Protein AF-A0AAD4N9J3-F1 (afdb_monomer_lite)

pLDDT: mean 75.1, std 18.08, range [31.67, 94.5]

Organism: NCBI:txid166010

InterPro domains:
  IPR011989 Armadillo-like helical [G3DSA:1.25.10.10] (67-301)
  IPR016024 Armadillo-type fold [SSF48371] (70-277)
  IPR050693 SIL1/FES1/HPBP1 [PTHR19316] (23-266)

Structure (mmCIF, N/CA/C/O backbone):
data_AF-A0AAD4N9J3-F1
#
_entry.id   AF-A0AAD4N9J3-F1
#
loop_
_atom_site.group_PDB
_atom_site.id
_atom_site.type_symbol
_atom_site.label_atom_id
_atom_site.label_alt_id
_atom_site.label_comp_id
_atom_site.label_asym_id
_atom_site.label_entity_id
_atom_site.label_seq_id
_atom_site.pdbx_PDB_ins_code
_atom_site.Cartn_x
_atom_site.Cartn_y
_atom_site.Cartn_z
_atom_site.occupancy
_atom_site.B_iso_or_equiv
_atom_site.auth_seq_id
_atom_site.auth_comp_id
_atom_site.auth_asym_id
_atom_site.auth_atom_id
_atom_site.pdbx_PDB_model_num
ATOM 1 N N . MET A 1 1 ? 11.651 -9.235 -62.678 1.00 35.50 1 MET A N 1
ATOM 2 C CA . MET A 1 1 ? 11.050 -8.029 -63.277 1.00 35.50 1 MET A CA 1
ATOM 3 C C . MET A 1 1 ? 9.768 -7.809 -62.500 1.00 35.50 1 MET A C 1
ATOM 5 O O . MET A 1 1 ? 8.854 -8.599 -62.670 1.00 35.50 1 MET A O 1
ATOM 9 N N . SER A 1 2 ? 9.891 -7.131 -61.360 1.00 31.67 2 SER A N 1
ATOM 10 C CA . SER A 1 2 ? 9.680 -5.673 -61.222 1.00 31.67 2 SER A CA 1
ATOM 11 C C . SER A 1 2 ? 8.195 -5.434 -60.955 1.00 31.67 2 SER A C 1
ATOM 13 O O . SER A 1 2 ? 7.386 -5.803 -61.796 1.00 31.67 2 SER A O 1
ATOM 15 N N . ASP A 1 3 ? 7.843 -5.160 -59.695 1.00 31.98 3 ASP A N 1
ATOM 16 C CA . ASP A 1 3 ? 7.483 -3.811 -59.193 1.00 31.98 3 ASP A CA 1
ATOM 17 C C . ASP A 1 3 ? 5.980 -3.569 -59.488 1.00 31.98 3 ASP A C 1
ATOM 19 O O . ASP A 1 3 ? 5.494 -3.940 -60.544 1.00 31.98 3 ASP A O 1
ATOM 23 N N . GLU A 1 4 ? 5.108 -3.063 -58.621 1.00 34.25 4 GLU A N 1
ATOM 24 C CA . GLU A 1 4 ? 5.284 -2.070 -57.574 1.00 34.25 4 GLU A CA 1
ATOM 25 C C . GLU A 1 4 ? 4.015 -2.046 -56.694 1.00 34.25 4 GLU A C 1
ATOM 27 O O . GLU A 1 4 ? 2.895 -2.276 -57.158 1.00 34.25 4 GLU A O 1
ATOM 32 N N . ASN A 1 5 ? 4.210 -1.764 -55.408 1.00 35.88 5 ASN A N 1
ATOM 33 C CA . ASN A 1 5 ? 3.171 -1.509 -54.417 1.00 35.88 5 ASN A CA 1
ATOM 34 C C . ASN A 1 5 ? 2.364 -0.248 -54.766 1.00 35.88 5 ASN A C 1
ATOM 36 O O . ASN A 1 5 ? 2.922 0.845 -54.818 1.00 35.88 5 ASN A O 1
ATOM 40 N N . HIS A 1 6 ? 1.038 -0.357 -54.854 1.00 34.50 6 HIS A N 1
ATOM 41 C CA . HIS A 1 6 ? 0.159 0.804 -54.715 1.00 34.50 6 HIS A CA 1
ATOM 42 C C . HIS A 1 6 ? -0.042 1.126 -53.224 1.00 34.50 6 HIS A C 1
ATOM 44 O O . HIS A 1 6 ? -0.964 0.620 -52.585 1.00 34.50 6 HIS A O 1
ATOM 50 N N . LEU A 1 7 ? 0.836 1.971 -52.670 1.00 35.88 7 LEU A N 1
ATOM 51 C CA . LEU A 1 7 ? 0.567 2.709 -51.433 1.00 35.88 7 LEU A CA 1
ATOM 52 C C . LEU A 1 7 ? -0.330 3.916 -51.750 1.00 35.88 7 LEU A C 1
ATOM 54 O O . LEU A 1 7 ? -0.048 4.713 -52.641 1.00 35.88 7 LEU A O 1
ATOM 58 N N . ASN A 1 8 ? -1.421 4.021 -51.000 1.00 36.84 8 ASN A N 1
ATOM 59 C CA . ASN A 1 8 ? -2.438 5.062 -51.079 1.00 36.84 8 ASN A CA 1
ATOM 60 C C . ASN A 1 8 ? -1.920 6.351 -50.385 1.00 36.84 8 ASN A C 1
ATOM 62 O O . ASN A 1 8 ? -1.634 6.283 -49.190 1.00 36.84 8 ASN A O 1
ATOM 66 N N . PRO A 1 9 ? -1.782 7.514 -51.059 1.00 38.19 9 PRO A N 1
ATOM 67 C CA . PRO A 1 9 ? -1.128 8.705 -50.495 1.00 38.19 9 PRO A CA 1
ATOM 68 C C . PRO A 1 9 ? -2.093 9.684 -49.793 1.00 38.19 9 PRO A C 1
ATOM 70 O O . PRO A 1 9 ? -1.776 10.857 -49.618 1.00 38.19 9 PRO A O 1
ATOM 73 N N . SER A 1 10 ? -3.294 9.247 -49.410 1.00 44.34 10 SER A N 1
ATOM 74 C CA . SER A 1 10 ? -4.385 10.146 -49.006 1.00 44.34 10 SER A CA 1
ATOM 75 C C . SER A 1 10 ? -4.449 10.498 -47.509 1.00 44.34 10 SER A C 1
ATOM 77 O O . SER A 1 10 ? -5.238 11.360 -47.143 1.00 44.34 10 SER A O 1
ATOM 79 N N . GLY A 1 11 ? -3.645 9.874 -46.637 1.00 37.88 11 GLY A N 1
ATOM 80 C CA . GLY A 1 11 ? -3.701 10.104 -45.179 1.00 37.88 11 GLY A CA 1
ATOM 81 C C . GLY A 1 11 ? -2.858 11.282 -44.669 1.00 37.88 11 GLY A C 1
ATOM 82 O O . GLY A 1 11 ? -3.270 11.992 -43.754 1.00 37.88 11 GLY A O 1
ATOM 83 N N . ASP A 1 12 ? -1.705 11.540 -45.290 1.00 39.88 12 ASP A N 1
ATOM 84 C CA . ASP A 1 12 ? -0.756 12.552 -44.799 1.00 39.88 12 ASP A CA 1
ATOM 85 C C . ASP A 1 12 ? -1.127 13.981 -45.230 1.00 39.88 12 ASP A C 1
ATOM 87 O O . ASP A 1 12 ? -0.791 14.953 -44.549 1.00 39.88 12 ASP A O 1
ATOM 91 N N . GLN A 1 13 ? -1.879 14.136 -46.325 1.00 39.25 13 GLN A N 1
ATOM 92 C CA . GLN A 1 13 ? -2.318 15.451 -46.803 1.00 39.25 13 GLN A CA 1
ATOM 93 C C . GLN A 1 13 ? -3.392 16.083 -45.904 1.00 39.25 13 GLN A C 1
ATOM 95 O O . GLN A 1 13 ? -3.320 17.284 -45.641 1.00 39.25 13 GLN A O 1
ATOM 100 N N . GLU A 1 14 ? -4.343 15.321 -45.355 1.00 42.84 14 GLU A N 1
ATOM 101 C CA . GL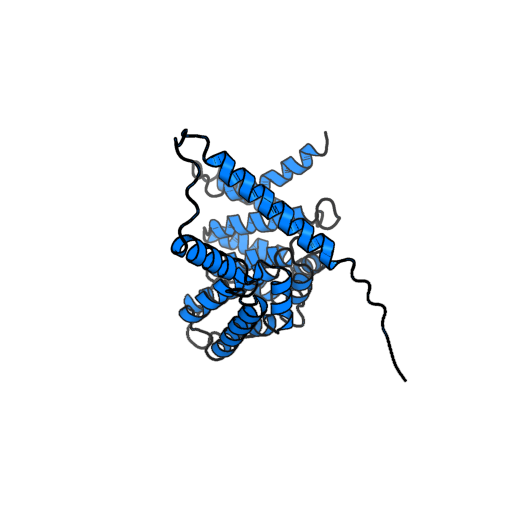U A 1 14 ? -5.375 15.878 -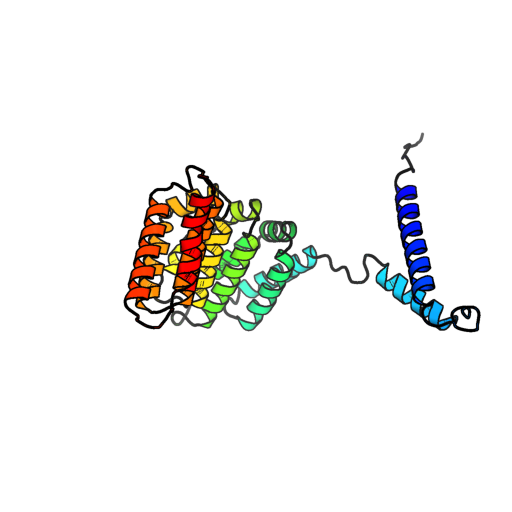44.460 1.00 42.84 14 GLU A CA 1
ATOM 102 C C . GLU A 1 14 ? -4.796 16.363 -43.121 1.00 42.84 14 GLU A C 1
ATOM 104 O O . GLU A 1 14 ? -5.212 17.402 -42.600 1.00 42.84 14 GLU A O 1
ATOM 109 N N . PHE A 1 15 ? -3.774 15.682 -42.594 1.00 42.41 15 PHE A N 1
ATOM 110 C CA . PHE A 1 15 ? -3.143 16.046 -41.322 1.00 42.41 15 PHE A CA 1
ATOM 111 C C . PHE A 1 15 ? -2.305 17.334 -41.425 1.00 42.41 15 PHE A C 1
ATOM 113 O O . PHE A 1 15 ? -2.329 18.177 -40.523 1.00 42.41 15 PHE A O 1
ATOM 120 N N . VAL A 1 16 ? -1.613 17.530 -42.555 1.00 47.09 16 VAL A N 1
ATOM 121 C CA . VAL A 1 16 ? -0.868 18.766 -42.855 1.00 47.09 16 VAL A CA 1
ATOM 122 C C . VAL A 1 16 ? -1.825 19.943 -43.069 1.00 47.09 16 VAL A C 1
ATOM 124 O O . VAL A 1 16 ? -1.578 21.034 -42.555 1.00 47.09 16 VAL A O 1
ATOM 127 N N . THR A 1 17 ? -2.958 19.716 -43.741 1.00 47.66 17 THR A N 1
ATOM 128 C CA . THR A 1 17 ? -3.976 20.754 -44.000 1.00 47.66 17 THR A CA 1
ATOM 129 C C . THR A 1 17 ? -4.692 21.188 -42.711 1.00 47.66 17 THR A C 1
ATOM 131 O O . THR A 1 17 ? -4.983 22.369 -42.518 1.00 47.66 17 THR A O 1
ATOM 134 N N . SER A 1 18 ? -4.915 20.249 -41.784 1.00 54.62 18 SER A N 1
ATOM 135 C CA . SER A 1 18 ? -5.474 20.507 -40.449 1.00 54.62 18 SER A CA 1
ATOM 136 C C . SER A 1 18 ? -4.557 21.385 -39.588 1.00 54.62 18 SER A C 1
ATOM 138 O O . SER A 1 18 ? -5.000 22.406 -39.058 1.00 54.62 18 SER A O 1
ATOM 140 N N . LYS A 1 19 ? -3.257 21.058 -39.514 1.00 52.91 19 LYS A N 1
ATOM 141 C CA . LYS A 1 19 ? -2.278 21.873 -38.776 1.00 52.91 19 LYS A CA 1
ATOM 142 C C . LYS A 1 19 ? -2.142 23.277 -39.367 1.00 52.91 19 LYS A C 1
ATOM 144 O O . LYS A 1 19 ? -2.147 24.245 -38.610 1.00 52.91 19 LYS A O 1
ATOM 149 N N . LEU A 1 20 ? -2.098 23.400 -40.698 1.00 53.97 20 LEU A N 1
ATOM 150 C CA . LEU A 1 20 ? -2.028 24.696 -41.383 1.00 53.97 20 LEU A CA 1
ATOM 151 C C . LEU A 1 20 ? -3.214 25.602 -40.999 1.00 53.97 20 LEU A C 1
ATOM 153 O O . LEU A 1 20 ? -3.003 26.762 -40.661 1.00 53.97 20 LEU A O 1
ATOM 157 N N . ASN A 1 21 ? -4.432 25.050 -40.936 1.00 60.84 21 ASN A N 1
ATOM 158 C CA . ASN A 1 21 ? -5.643 25.778 -40.536 1.00 60.84 21 ASN A CA 1
ATOM 159 C C . ASN A 1 21 ? -5.631 26.243 -39.069 1.00 60.84 21 ASN A C 1
ATOM 161 O O . ASN A 1 21 ? -6.175 27.305 -38.754 1.00 60.84 21 ASN A O 1
ATOM 165 N N . VAL A 1 22 ? -5.017 25.474 -38.164 1.00 62.03 22 VAL A N 1
ATOM 166 C CA . VAL A 1 22 ? -4.861 25.869 -36.753 1.00 62.03 22 VAL A CA 1
ATOM 167 C C . VAL A 1 22 ? -3.864 27.020 -36.625 1.00 62.03 22 VAL A C 1
ATOM 169 O O . VAL A 1 22 ? -4.144 27.986 -35.916 1.00 62.03 22 VAL A O 1
ATOM 172 N N . TYR A 1 23 ? -2.748 26.973 -37.360 1.00 55.66 23 TYR A N 1
ATOM 173 C CA . TYR A 1 23 ? -1.773 28.065 -37.377 1.00 55.66 23 TYR A CA 1
ATOM 174 C C . TYR A 1 23 ? -2.350 29.348 -37.981 1.00 55.66 23 TYR A C 1
ATOM 176 O O . TYR A 1 23 ? -2.125 30.421 -37.428 1.00 55.66 23 TYR A O 1
ATOM 184 N N . THR A 1 24 ? -3.151 29.259 -39.049 1.00 66.19 24 THR A N 1
ATOM 185 C CA . THR A 1 24 ? -3.830 30.433 -39.625 1.00 66.19 24 THR A CA 1
ATOM 186 C C . THR A 1 24 ? -4.827 31.051 -38.644 1.00 66.19 24 THR A C 1
ATOM 188 O O . THR A 1 24 ? -4.861 32.268 -38.504 1.00 66.19 24 THR A O 1
ATOM 191 N N . ARG A 1 25 ? -5.584 30.233 -37.896 1.00 61.91 25 ARG A N 1
ATOM 192 C CA . ARG A 1 25 ? -6.496 30.727 -36.848 1.00 61.91 25 ARG A CA 1
ATOM 193 C C . ARG A 1 25 ? -5.773 31.361 -35.663 1.00 61.91 25 ARG A C 1
ATOM 195 O O . ARG A 1 25 ? -6.239 32.372 -35.152 1.00 61.91 25 ARG A O 1
ATOM 202 N N . LEU A 1 26 ? -4.657 30.782 -35.221 1.00 61.00 26 LEU A N 1
ATOM 203 C CA . LEU A 1 26 ? -3.835 31.359 -34.153 1.00 61.00 26 LEU A CA 1
ATOM 204 C C . LEU A 1 26 ? -3.224 32.697 -34.579 1.00 61.00 26 LEU A C 1
ATOM 206 O O . LEU A 1 26 ? -3.195 33.629 -33.780 1.00 61.00 26 LEU A O 1
ATOM 210 N N . LEU A 1 27 ? -2.799 32.807 -35.841 1.00 62.78 27 LEU A N 1
ATOM 211 C CA . LEU A 1 27 ? -2.305 34.057 -36.410 1.00 62.78 27 LEU A CA 1
ATOM 212 C C . LEU A 1 27 ? -3.410 35.127 -36.446 1.00 62.78 27 LEU A C 1
ATOM 214 O O . LEU A 1 27 ? -3.172 36.248 -36.009 1.00 62.78 27 LEU A O 1
ATOM 218 N N . ASP A 1 28 ? -4.619 34.762 -36.883 1.00 61.88 28 ASP A N 1
ATOM 219 C CA . ASP A 1 28 ? -5.793 35.650 -36.896 1.00 61.88 28 ASP A CA 1
ATOM 220 C C . ASP A 1 28 ? -6.218 36.096 -35.488 1.00 61.88 28 ASP A C 1
ATOM 222 O O . ASP A 1 28 ? -6.644 37.231 -35.290 1.00 61.88 28 ASP A O 1
ATOM 226 N N . MET A 1 29 ? -6.098 35.229 -34.480 1.00 61.44 29 MET A N 1
ATOM 227 C CA . MET A 1 29 ? -6.390 35.609 -33.093 1.00 61.44 29 MET A CA 1
ATOM 228 C C . MET A 1 29 ? -5.307 36.519 -32.505 1.00 61.44 29 MET A C 1
ATOM 230 O O . MET A 1 29 ? -5.630 37.437 -31.753 1.00 61.44 29 MET A O 1
ATOM 234 N N . ALA A 1 30 ? -4.034 36.304 -32.848 1.00 58.06 30 ALA A N 1
ATOM 235 C CA . ALA A 1 30 ? -2.933 37.152 -32.395 1.00 58.06 30 ALA A CA 1
ATOM 236 C C . ALA A 1 30 ? -2.999 38.563 -33.008 1.00 58.06 30 ALA A C 1
ATOM 238 O O . ALA A 1 30 ? -2.731 39.548 -32.318 1.00 58.06 30 ALA A O 1
ATOM 239 N N . THR A 1 31 ? -3.415 38.683 -34.273 1.00 59.41 31 THR A N 1
ATOM 240 C CA . THR A 1 31 ? -3.641 39.988 -34.913 1.00 59.41 31 THR A CA 1
ATOM 241 C C . THR A 1 31 ? -4.843 40.711 -34.301 1.00 59.41 31 THR A C 1
ATOM 243 O O . THR A 1 31 ? -4.723 41.886 -33.964 1.00 59.41 31 THR A O 1
ATOM 246 N N . GLN A 1 32 ? -5.947 40.005 -34.032 1.00 57.50 32 GLN A N 1
ATOM 247 C CA . GLN A 1 32 ? -7.144 40.578 -33.392 1.00 57.50 32 GLN A CA 1
ATOM 248 C C . GLN A 1 32 ? -6.930 40.972 -31.919 1.00 57.50 32 GLN A C 1
ATOM 250 O O . GLN A 1 32 ? -7.540 41.924 -31.437 1.00 57.50 32 GLN A O 1
ATOM 255 N N . ALA A 1 33 ? -6.043 40.293 -31.185 1.00 52.34 33 ALA A N 1
ATOM 256 C CA . ALA A 1 33 ? -5.723 40.638 -29.794 1.00 52.34 33 ALA A CA 1
ATOM 257 C C . ALA A 1 33 ? -4.947 41.966 -29.652 1.00 52.34 33 ALA A C 1
ATOM 259 O O . ALA A 1 33 ? -4.827 42.496 -28.546 1.00 52.34 33 ALA A O 1
ATOM 260 N N . THR A 1 34 ? -4.448 42.523 -30.760 1.00 50.06 34 THR A N 1
ATOM 261 C CA . THR A 1 34 ? -3.724 43.805 -30.790 1.00 50.06 34 THR A CA 1
ATOM 262 C C . THR A 1 34 ? -4.671 45.005 -30.993 1.00 50.06 34 THR A C 1
ATOM 264 O O . THR A 1 34 ? -4.282 46.149 -30.764 1.00 50.06 34 THR A O 1
ATOM 267 N N . ASP A 1 35 ? -5.954 44.766 -31.298 1.00 47.69 35 ASP A N 1
ATOM 268 C CA . ASP A 1 35 ? -6.973 45.800 -31.569 1.00 47.69 35 ASP A CA 1
ATOM 269 C C . ASP A 1 35 ? -7.549 46.489 -30.309 1.00 47.69 35 ASP A C 1
ATOM 271 O O . ASP A 1 35 ? -8.601 47.130 -30.344 1.00 47.69 35 ASP A O 1
ATOM 275 N N . GLY A 1 36 ? -6.850 46.411 -29.173 1.00 48.91 36 GLY A N 1
ATOM 276 C CA . GLY A 1 36 ? -7.169 47.181 -27.964 1.00 48.91 36 GLY A CA 1
ATOM 277 C C . GLY A 1 36 ? -6.574 48.596 -27.939 1.00 48.91 36 GLY A C 1
ATOM 278 O O . GLY A 1 36 ? -6.984 49.424 -27.125 1.00 48.91 36 GLY A O 1
ATOM 279 N N . GLN A 1 37 ? -5.616 48.900 -28.820 1.00 44.31 37 GLN A N 1
ATOM 280 C CA . GLN A 1 37 ? -5.043 50.237 -28.983 1.00 44.31 37 GLN A CA 1
ATOM 281 C C . GLN A 1 37 ? -4.808 50.497 -30.469 1.00 44.31 37 GLN A C 1
ATOM 283 O O . GLN A 1 37 ? -3.989 49.837 -31.095 1.00 44.31 37 GLN A O 1
ATOM 288 N N . ALA A 1 38 ? -5.525 51.471 -31.033 1.00 44.44 38 ALA A N 1
ATOM 289 C CA . ALA A 1 38 ? -5.381 51.893 -32.422 1.00 44.44 38 ALA A CA 1
ATOM 290 C C . ALA A 1 38 ? -3.947 52.388 -32.709 1.00 44.44 38 ALA A C 1
ATOM 292 O O . ALA A 1 38 ? -3.640 53.575 -32.568 1.00 44.44 38 ALA A O 1
ATOM 293 N N . ALA A 1 39 ? -3.062 51.476 -33.111 1.00 42.69 39 ALA A N 1
ATOM 294 C CA . ALA A 1 39 ? -1.739 51.797 -33.613 1.00 42.69 39 ALA A CA 1
ATOM 295 C C . ALA A 1 39 ? -1.891 52.457 -34.993 1.00 42.69 39 ALA A C 1
ATOM 297 O O . ALA A 1 39 ? -2.384 51.860 -35.945 1.00 42.69 39 ALA A O 1
ATOM 298 N N . LYS A 1 40 ? -1.482 53.725 -35.109 1.00 45.75 40 LYS A N 1
ATOM 299 C CA . LYS A 1 40 ? -1.556 54.546 -36.336 1.00 45.75 40 LYS A CA 1
ATOM 300 C C . LYS A 1 40 ? -0.582 54.127 -37.452 1.00 45.75 40 LYS A C 1
ATOM 302 O O . LYS A 1 40 ? -0.349 54.906 -38.374 1.00 45.75 40 LYS A O 1
ATOM 307 N N . HIS A 1 41 ? -0.027 52.922 -37.400 1.00 44.47 41 HIS A N 1
ATOM 308 C CA . HIS A 1 41 ? 0.919 52.424 -38.390 1.00 44.47 41 HIS A CA 1
ATOM 309 C C . HIS A 1 41 ? 0.533 51.001 -38.801 1.00 44.47 41 HIS A C 1
ATOM 311 O O . HIS A 1 41 ? 0.148 50.220 -37.929 1.00 44.47 41 HIS A O 1
ATOM 317 N N . PRO A 1 42 ? 0.603 50.654 -40.104 1.00 50.34 42 PRO A N 1
ATOM 318 C CA . PRO A 1 42 ? 0.516 49.257 -40.511 1.00 50.34 42 PRO A CA 1
ATOM 319 C C . PRO A 1 42 ? 1.577 48.470 -39.731 1.00 50.34 42 PRO A C 1
ATOM 321 O O . PRO A 1 42 ? 2.656 49.025 -39.502 1.00 50.34 42 PRO A O 1
ATOM 324 N N . PRO A 1 43 ? 1.284 47.233 -39.291 1.00 55.72 43 PRO A N 1
ATOM 325 C CA . PRO A 1 43 ? 2.237 46.442 -38.524 1.00 55.72 43 PRO A CA 1
ATOM 326 C C . PRO A 1 43 ? 3.558 46.402 -39.291 1.00 55.72 43 PRO A C 1
ATOM 328 O O . PRO A 1 43 ? 3.590 45.987 -40.454 1.00 55.72 43 PRO A O 1
ATOM 331 N N . GLU A 1 44 ? 4.621 46.930 -38.679 1.00 62.25 44 GLU A N 1
ATOM 332 C CA . GLU A 1 44 ? 5.934 46.931 -39.310 1.00 62.25 44 GLU A CA 1
ATOM 333 C C . GLU A 1 44 ? 6.321 45.480 -39.617 1.00 62.25 44 GLU A C 1
ATOM 335 O O . GLU A 1 44 ? 6.110 44.595 -38.779 1.00 62.25 44 GLU A O 1
ATOM 340 N N . PRO A 1 45 ? 6.845 45.201 -40.825 1.00 60.62 45 PRO A N 1
ATOM 341 C CA . PRO A 1 45 ? 7.337 43.874 -41.138 1.00 60.62 45 PRO A CA 1
ATOM 342 C C . PRO A 1 45 ? 8.408 43.514 -40.108 1.00 60.62 45 PRO A C 1
ATOM 344 O O . PRO A 1 45 ? 9.371 44.257 -39.921 1.00 60.62 45 PRO A O 1
ATOM 347 N N . MET A 1 46 ? 8.187 42.391 -39.424 1.00 61.44 46 MET A N 1
ATOM 348 C CA . MET A 1 46 ? 9.054 41.853 -38.379 1.00 61.44 46 MET A CA 1
ATOM 349 C C . MET A 1 46 ? 10.524 41.965 -38.792 1.00 61.44 46 MET A C 1
ATOM 351 O O . MET A 1 46 ? 10.877 41.606 -39.921 1.00 61.44 46 MET A O 1
ATOM 355 N N . SER A 1 47 ? 11.373 42.482 -37.898 1.00 76.62 47 SER A N 1
ATOM 356 C CA . SER A 1 47 ? 12.797 42.612 -38.196 1.00 76.62 47 SER A CA 1
ATOM 357 C C . SER A 1 47 ? 13.381 41.230 -38.517 1.00 76.62 47 SER A C 1
ATOM 359 O O . SER A 1 47 ? 12.935 40.215 -37.980 1.00 76.62 47 SER A O 1
ATOM 361 N N . ASN A 1 48 ? 14.378 41.163 -39.405 1.00 73.62 48 ASN A N 1
ATOM 362 C CA . ASN A 1 48 ? 14.973 39.874 -39.786 1.00 73.62 48 ASN A CA 1
ATOM 363 C C . ASN A 1 48 ? 15.530 39.110 -38.571 1.00 73.62 48 ASN A C 1
ATOM 365 O O . ASN A 1 48 ? 15.471 37.886 -38.556 1.00 73.62 48 ASN A O 1
ATOM 369 N N . ALA A 1 49 ? 16.004 39.827 -37.546 1.00 74.94 49 ALA A N 1
ATOM 370 C CA . ALA A 1 49 ? 16.499 39.238 -36.305 1.00 74.94 49 ALA A CA 1
ATOM 371 C C . ALA A 1 49 ? 15.367 38.629 -35.461 1.00 74.94 49 ALA A C 1
ATOM 373 O O . ALA A 1 49 ? 15.501 37.506 -34.983 1.00 74.94 49 ALA A O 1
ATOM 374 N N . ASP A 1 50 ? 14.232 39.324 -35.333 1.00 72.50 50 ASP A N 1
ATOM 375 C CA . ASP A 1 50 ? 13.072 38.811 -34.590 1.00 72.50 50 ASP A CA 1
ATOM 376 C C . ASP A 1 50 ? 12.424 37.632 -35.315 1.00 72.50 50 ASP A C 1
ATOM 378 O O . ASP A 1 50 ? 11.987 36.676 -34.678 1.00 72.50 50 ASP A O 1
ATOM 382 N N . ARG A 1 51 ? 12.420 37.662 -36.653 1.00 75.88 51 ARG A N 1
ATOM 383 C CA . ARG A 1 51 ? 11.954 36.551 -37.482 1.00 75.88 51 ARG A CA 1
ATOM 384 C C . ARG A 1 51 ? 12.838 35.321 -37.323 1.00 75.88 51 ARG A C 1
ATOM 386 O O . ARG A 1 51 ? 12.313 34.225 -37.175 1.00 75.88 51 ARG A O 1
ATOM 393 N N . GLU A 1 52 ? 14.156 35.487 -37.342 1.00 80.06 52 GLU A N 1
ATOM 394 C CA . GLU A 1 52 ? 15.093 34.379 -37.154 1.00 80.06 52 GLU A CA 1
ATOM 395 C C . GLU A 1 52 ? 15.018 33.815 -35.728 1.00 80.06 52 GLU A C 1
ATOM 397 O O . GLU A 1 52 ? 15.016 32.598 -35.546 1.00 80.06 52 GLU A O 1
ATOM 402 N N . PHE A 1 53 ? 14.855 34.677 -34.720 1.00 81.94 53 PHE A N 1
ATOM 403 C CA . PHE A 1 53 ? 14.594 34.264 -33.342 1.00 81.94 53 PHE A CA 1
ATOM 404 C C . PHE A 1 53 ? 13.296 33.456 -33.224 1.00 81.94 53 PHE A C 1
ATOM 406 O O . PHE A 1 53 ? 13.311 32.361 -32.665 1.00 81.94 53 PHE A O 1
ATOM 413 N N . LEU A 1 54 ? 12.188 33.950 -33.788 1.00 76.44 54 LEU A N 1
ATOM 414 C CA . LEU A 1 54 ? 10.899 33.256 -33.773 1.00 76.44 54 LEU A CA 1
ATOM 415 C C . LEU A 1 54 ? 10.949 31.943 -34.547 1.00 76.44 54 LEU A C 1
ATOM 417 O O . LEU A 1 54 ? 10.442 30.945 -34.053 1.00 76.44 54 LEU A O 1
ATOM 421 N N . GLU A 1 55 ? 11.571 31.915 -35.727 1.00 76.50 55 GLU A N 1
ATOM 422 C CA . GLU A 1 55 ? 11.735 30.692 -36.513 1.00 76.50 55 GLU A CA 1
ATOM 423 C C . GLU A 1 55 ? 12.597 29.662 -35.776 1.00 76.50 55 GLU A C 1
ATOM 425 O O . GLU A 1 55 ? 12.297 28.473 -35.850 1.00 76.50 55 GLU A O 1
ATOM 430 N N . ASN A 1 56 ? 13.628 30.084 -35.040 1.00 78.38 56 ASN A N 1
ATOM 431 C CA . ASN A 1 56 ? 14.446 29.181 -34.231 1.00 78.38 56 ASN A CA 1
ATOM 432 C C . ASN A 1 56 ? 13.705 28.694 -32.980 1.00 78.38 56 ASN A C 1
ATOM 434 O O . ASN A 1 56 ? 13.694 27.492 -32.737 1.00 78.38 56 ASN A O 1
ATOM 438 N N . ALA A 1 57 ? 13.001 29.571 -32.259 1.00 73.06 57 ALA A N 1
ATOM 439 C CA . ALA A 1 57 ? 12.168 29.191 -31.117 1.00 73.06 57 ALA A CA 1
ATOM 440 C C . ALA A 1 57 ? 11.011 28.262 -31.532 1.00 73.06 57 ALA A C 1
ATOM 442 O O . ALA A 1 57 ? 10.698 27.298 -30.837 1.00 73.06 57 ALA A O 1
ATOM 443 N N . LEU A 1 58 ? 10.407 28.498 -32.703 1.00 67.94 58 LEU A N 1
ATOM 444 C CA . LEU A 1 58 ? 9.400 27.615 -33.293 1.00 67.94 58 LEU A CA 1
ATOM 445 C C . LEU A 1 58 ? 10.006 26.301 -33.770 1.00 67.94 58 LEU A C 1
ATOM 447 O O . LEU A 1 58 ? 9.365 25.280 -33.593 1.00 67.94 58 LEU A O 1
ATOM 451 N N . LYS A 1 59 ? 11.207 26.281 -34.358 1.00 70.00 59 LYS A N 1
ATOM 452 C CA . LYS A 1 59 ? 11.888 25.028 -34.732 1.00 70.00 59 LYS A CA 1
ATOM 453 C C . LYS A 1 59 ? 12.278 24.211 -33.507 1.00 70.00 59 LYS A C 1
ATOM 455 O O . LYS A 1 59 ? 12.179 22.994 -33.559 1.00 70.00 59 LYS A O 1
ATOM 460 N N . GLU A 1 60 ? 12.685 24.858 -32.422 1.00 65.88 60 GLU A N 1
ATOM 461 C CA . GLU A 1 60 ? 12.975 24.207 -31.146 1.00 65.88 60 GLU A CA 1
ATOM 462 C C . GLU A 1 60 ? 11.696 23.634 -30.520 1.00 65.88 60 GLU A C 1
ATOM 464 O O . GLU A 1 60 ? 11.658 22.453 -30.195 1.00 65.88 60 GLU A O 1
ATOM 469 N N . ALA A 1 61 ? 10.608 24.410 -30.476 1.00 59.34 61 ALA A N 1
ATOM 470 C CA . ALA A 1 61 ? 9.314 23.961 -29.959 1.0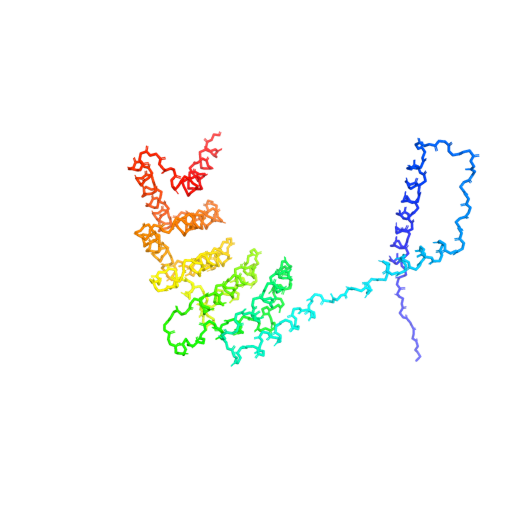0 59.34 61 ALA A CA 1
ATOM 471 C C . ALA A 1 61 ? 8.580 22.956 -30.874 1.00 59.34 61 ALA A C 1
ATOM 473 O O . ALA A 1 61 ? 7.790 22.143 -30.399 1.00 59.34 61 ALA A O 1
ATOM 474 N N . ALA A 1 62 ? 8.798 23.020 -32.191 1.00 56.62 62 ALA A N 1
ATOM 475 C CA . ALA A 1 62 ? 8.188 22.135 -33.185 1.00 56.62 62 ALA A CA 1
ATOM 476 C C . ALA A 1 62 ? 9.042 20.903 -33.493 1.00 56.62 62 ALA A C 1
ATOM 478 O O . ALA A 1 62 ? 8.565 20.020 -34.208 1.00 56.62 62 ALA A O 1
ATOM 479 N N . ASN A 1 63 ? 10.277 20.827 -32.989 1.00 53.34 63 ASN A N 1
ATOM 480 C CA . ASN A 1 63 ? 11.056 19.603 -33.033 1.00 53.34 63 ASN A CA 1
ATOM 481 C C . ASN A 1 63 ? 10.438 18.624 -32.020 1.00 53.34 63 ASN A C 1
ATOM 483 O O . ASN A 1 63 ? 10.610 18.817 -30.817 1.00 53.34 63 ASN A O 1
ATOM 487 N N . PRO A 1 64 ? 9.751 17.553 -32.464 1.00 54.78 64 PRO A N 1
ATOM 488 C CA . PRO A 1 64 ? 9.069 16.616 -31.566 1.00 54.78 64 PRO A CA 1
ATOM 489 C C . PRO A 1 64 ? 10.035 15.872 -30.632 1.00 54.78 64 PRO A C 1
ATOM 491 O O . PRO A 1 64 ? 9.593 15.175 -29.727 1.00 54.78 64 PRO A O 1
ATOM 494 N N . TYR A 1 65 ? 11.343 15.998 -30.884 1.00 52.50 65 TYR A N 1
ATOM 495 C CA . TYR A 1 65 ? 12.430 15.313 -30.197 1.00 52.50 65 TYR A CA 1
ATOM 496 C C . TYR A 1 65 ? 13.394 16.267 -29.470 1.00 52.50 65 TYR A C 1
ATOM 498 O O . TYR A 1 65 ? 14.317 15.795 -28.807 1.00 52.50 65 TYR A O 1
ATOM 506 N N . ALA A 1 66 ? 13.218 17.593 -29.560 1.00 44.09 66 ALA A N 1
ATOM 507 C CA . ALA A 1 66 ? 14.029 18.535 -28.783 1.00 44.09 66 ALA A CA 1
ATOM 508 C C . ALA A 1 66 ? 13.532 18.546 -27.332 1.00 44.09 66 ALA A C 1
ATOM 510 O O . ALA A 1 66 ? 12.644 19.306 -26.965 1.00 44.09 66 ALA A O 1
ATOM 511 N N . GLY A 1 67 ? 14.075 17.639 -26.519 1.00 54.09 67 GLY A N 1
ATOM 512 C CA . GLY A 1 67 ? 13.728 17.502 -25.101 1.00 54.09 67 GLY A CA 1
ATOM 513 C C . GLY A 1 67 ? 12.734 16.385 -24.780 1.00 54.09 67 GLY A C 1
ATOM 514 O O . GLY A 1 67 ? 12.446 16.168 -23.606 1.00 54.09 67 GLY A O 1
ATOM 515 N N . PHE A 1 68 ? 12.254 15.631 -25.776 1.00 53.22 68 PHE A N 1
ATOM 516 C CA . PHE A 1 68 ? 11.450 14.428 -25.538 1.00 53.22 68 PHE A CA 1
ATOM 517 C C . PHE A 1 68 ? 12.381 13.265 -25.180 1.00 53.22 68 PHE A C 1
ATOM 519 O O . PHE A 1 68 ? 12.745 12.442 -26.021 1.00 53.22 68 PHE A O 1
ATOM 526 N N . VAL A 1 69 ? 12.845 13.243 -23.931 1.00 66.38 69 VAL A N 1
ATOM 527 C CA . VAL A 1 69 ? 13.454 12.035 -23.371 1.00 66.38 69 VAL A CA 1
ATOM 528 C C . VAL A 1 69 ? 12.340 10.999 -23.287 1.00 66.38 69 VAL A C 1
ATOM 530 O O . VAL A 1 69 ? 11.311 11.273 -22.675 1.00 66.38 69 VAL A O 1
ATOM 533 N N . ASP A 1 70 ? 12.520 9.848 -23.939 1.00 79.06 70 ASP A N 1
ATOM 534 C CA . ASP A 1 70 ? 11.554 8.750 -23.869 1.00 79.06 70 ASP A CA 1
ATOM 535 C C . ASP A 1 70 ? 11.330 8.385 -22.389 1.00 79.06 70 ASP A C 1
ATOM 537 O O . ASP A 1 70 ? 12.285 7.957 -21.726 1.00 79.06 70 ASP A O 1
ATOM 541 N N . PRO A 1 71 ? 10.109 8.559 -21.847 1.00 81.00 71 PRO A N 1
ATOM 542 C CA . PRO A 1 71 ? 9.814 8.254 -20.449 1.00 81.00 71 PRO A CA 1
ATOM 543 C C . PRO A 1 71 ? 10.189 6.818 -20.071 1.00 81.00 71 PRO A C 1
ATOM 545 O O . PRO A 1 71 ? 10.631 6.555 -18.953 1.00 81.00 71 PRO A O 1
ATOM 548 N N . LEU A 1 72 ? 10.099 5.882 -21.021 1.00 84.81 72 LEU A N 1
ATOM 549 C CA . LEU A 1 72 ? 10.498 4.499 -20.796 1.00 84.81 72 LEU A CA 1
ATOM 550 C C . LEU A 1 72 ? 12.014 4.357 -20.598 1.00 84.81 72 LEU A C 1
ATOM 552 O O . LEU A 1 72 ? 12.455 3.545 -19.781 1.00 84.81 72 LEU A O 1
ATOM 556 N N . GLU A 1 73 ? 12.827 5.137 -21.310 1.00 85.69 73 GLU A N 1
ATOM 557 C CA . GLU A 1 73 ? 14.280 5.156 -21.110 1.00 85.69 73 GLU A CA 1
ATOM 558 C C . GLU A 1 73 ? 14.648 5.762 -19.753 1.00 85.69 73 GLU A C 1
ATOM 560 O O . GLU A 1 73 ? 15.539 5.240 -19.081 1.00 85.69 73 GLU A O 1
ATOM 565 N N . VAL A 1 74 ? 13.916 6.783 -19.293 1.00 86.31 74 VAL A N 1
ATOM 566 C CA . VAL A 1 74 ? 14.072 7.323 -17.930 1.00 86.31 74 VAL A CA 1
ATOM 567 C C . VAL A 1 74 ? 13.769 6.244 -16.891 1.00 86.31 74 VAL A C 1
ATOM 569 O O . VAL A 1 74 ? 14.590 5.984 -16.013 1.00 86.31 74 VAL A O 1
ATOM 572 N N . VAL A 1 75 ? 12.640 5.541 -17.025 1.00 86.75 75 VAL A N 1
ATOM 573 C CA . VAL A 1 75 ? 12.260 4.445 -16.117 1.00 86.75 75 VAL A CA 1
ATOM 574 C C . VAL A 1 75 ? 13.310 3.328 -16.110 1.00 86.75 75 VAL A C 1
ATOM 576 O O . VAL A 1 75 ? 13.656 2.821 -15.043 1.00 86.75 75 VAL A O 1
ATOM 579 N N . LYS A 1 76 ? 13.873 2.960 -17.269 1.00 88.75 76 LYS A N 1
ATOM 580 C CA . LYS A 1 76 ? 14.966 1.973 -17.354 1.00 88.75 76 LYS A CA 1
ATOM 581 C C . LYS A 1 76 ? 16.225 2.443 -16.631 1.00 88.75 76 LYS A C 1
ATOM 583 O O . LYS A 1 76 ? 16.838 1.651 -15.916 1.00 88.75 76 LYS A O 1
ATOM 588 N N . GLN A 1 77 ? 16.620 3.702 -16.817 1.00 88.50 77 GLN A N 1
ATOM 589 C CA . GLN A 1 77 ? 17.789 4.275 -16.148 1.00 88.50 77 GLN A CA 1
ATOM 590 C C . GLN A 1 77 ? 17.604 4.281 -14.630 1.00 88.50 77 GLN A C 1
ATOM 592 O O . GLN A 1 77 ? 18.473 3.783 -13.915 1.00 88.50 77 GLN A O 1
ATOM 597 N N . LEU A 1 78 ? 16.453 4.753 -14.148 1.00 88.19 78 LEU A N 1
ATOM 598 C CA . LEU A 1 78 ? 16.122 4.769 -12.724 1.00 88.19 78 LEU A CA 1
ATOM 599 C C . LEU A 1 78 ? 16.069 3.354 -12.136 1.00 88.19 78 LEU A C 1
ATOM 601 O O . LEU A 1 78 ? 16.592 3.114 -11.051 1.00 88.19 78 LEU A O 1
ATOM 605 N N . LEU A 1 79 ? 15.509 2.386 -12.866 1.00 88.44 79 LEU A N 1
ATOM 606 C CA . LEU A 1 79 ? 15.495 0.989 -12.437 1.00 88.44 79 LEU A CA 1
ATOM 607 C C . LEU A 1 79 ? 16.908 0.391 -12.357 1.00 88.44 79 LEU A C 1
ATOM 609 O O . LEU A 1 79 ? 17.188 -0.392 -11.452 1.00 88.44 79 LEU A O 1
ATOM 613 N N . ASN A 1 80 ? 17.806 0.742 -13.278 1.00 87.81 80 ASN A N 1
ATOM 614 C CA . ASN A 1 80 ? 19.197 0.292 -13.213 1.00 87.81 80 ASN A CA 1
ATOM 615 C C . ASN A 1 80 ? 19.932 0.911 -12.019 1.00 87.81 80 ASN A C 1
ATOM 617 O O . ASN A 1 80 ? 20.607 0.182 -11.301 1.00 87.81 80 ASN A O 1
ATOM 621 N N . GLN A 1 81 ? 19.722 2.199 -11.737 1.00 87.19 81 GLN A N 1
ATOM 622 C CA . GLN A 1 81 ? 20.253 2.833 -10.524 1.00 87.19 81 GLN A CA 1
ATOM 623 C C . GLN A 1 81 ? 19.716 2.155 -9.255 1.00 87.19 81 GLN A C 1
ATOM 625 O O . GLN A 1 81 ? 20.471 1.891 -8.322 1.00 87.19 81 GLN A O 1
ATOM 630 N N . LEU A 1 82 ? 18.426 1.801 -9.241 1.00 85.62 82 LEU A N 1
ATOM 631 C CA . LEU A 1 82 ? 17.809 1.067 -8.137 1.00 85.62 82 LEU A CA 1
ATOM 632 C C . LEU A 1 82 ? 18.417 -0.337 -7.969 1.00 85.62 82 LEU A C 1
ATOM 634 O O . LEU A 1 82 ? 18.571 -0.813 -6.852 1.00 85.62 82 LEU A O 1
ATOM 638 N N . ARG A 1 83 ? 18.793 -1.009 -9.064 1.00 86.38 83 ARG A N 1
ATOM 639 C CA . ARG A 1 83 ? 19.486 -2.309 -9.014 1.00 86.38 83 ARG A CA 1
ATOM 640 C C . ARG A 1 83 ? 20.896 -2.196 -8.469 1.00 86.38 83 ARG A C 1
ATOM 642 O O . ARG A 1 83 ? 21.282 -3.017 -7.651 1.00 86.38 83 ARG A O 1
ATOM 649 N N . GLU A 1 84 ? 21.647 -1.198 -8.915 1.00 84.12 84 GLU A N 1
ATOM 650 C CA . GLU A 1 84 ? 23.006 -0.947 -8.427 1.00 84.12 84 GLU A CA 1
ATOM 651 C C . GLU A 1 84 ? 23.007 -0.639 -6.928 1.00 84.12 84 GLU A C 1
ATOM 653 O O . GLU A 1 84 ? 23.885 -1.082 -6.192 1.00 84.12 84 GLU A O 1
ATOM 658 N N . LEU A 1 85 ? 21.982 0.073 -6.458 1.00 80.62 85 LEU A N 1
ATOM 659 C CA . LEU A 1 85 ? 21.833 0.408 -5.050 1.00 80.62 85 LEU A CA 1
ATOM 660 C C . LEU A 1 85 ? 21.322 -0.776 -4.201 1.00 80.62 85 LEU A C 1
ATOM 662 O O . LEU A 1 85 ? 21.413 -0.721 -2.973 1.00 80.62 85 LEU A O 1
ATOM 666 N N . ALA A 1 86 ? 20.796 -1.844 -4.817 1.00 69.44 86 ALA A N 1
ATOM 667 C CA . ALA A 1 86 ? 20.265 -3.006 -4.098 1.00 69.44 86 ALA A CA 1
ATOM 668 C C . ALA A 1 86 ? 21.365 -3.796 -3.369 1.00 69.44 86 ALA A C 1
ATOM 670 O O . ALA A 1 86 ? 21.090 -4.428 -2.350 1.00 69.44 86 ALA A O 1
ATOM 671 N N . ASP A 1 87 ? 22.612 -3.696 -3.839 1.00 65.81 87 ASP A N 1
ATOM 672 C CA . ASP A 1 87 ? 23.784 -4.305 -3.203 1.00 65.81 87 ASP A CA 1
ATOM 673 C C . ASP A 1 87 ? 24.252 -3.537 -1.947 1.00 65.81 87 ASP A C 1
ATOM 675 O O . ASP A 1 87 ? 24.964 -4.088 -1.105 1.00 65.81 87 ASP A O 1
ATOM 679 N N . THR A 1 88 ? 23.821 -2.280 -1.769 1.00 65.06 88 THR A N 1
ATOM 680 C CA . THR A 1 88 ? 24.080 -1.458 -0.570 1.00 65.06 88 THR A CA 1
ATOM 681 C C . THR A 1 88 ? 22.766 -0.930 0.028 1.00 65.06 88 THR A C 1
ATOM 683 O O . THR A 1 88 ? 22.500 0.277 -0.016 1.00 65.06 88 THR A O 1
ATOM 686 N N . PRO A 1 89 ? 21.912 -1.810 0.579 1.00 56.84 89 PRO A N 1
ATOM 687 C CA . PRO A 1 89 ? 20.492 -1.539 0.789 1.00 56.84 89 PRO A CA 1
ATOM 688 C C . PRO A 1 89 ? 20.183 -0.702 2.043 1.00 56.84 89 PRO A C 1
ATOM 690 O O . PRO A 1 89 ? 19.294 -1.067 2.790 1.00 56.84 89 PRO A O 1
ATOM 693 N N . HIS A 1 90 ? 20.873 0.415 2.305 1.00 61.47 90 HIS A N 1
ATOM 694 C CA . HIS A 1 90 ? 20.558 1.301 3.447 1.00 61.47 90 HIS A CA 1
ATOM 695 C C . HIS A 1 90 ? 20.809 2.799 3.191 1.00 61.47 90 HIS A C 1
ATOM 697 O O . HIS A 1 90 ? 20.685 3.604 4.110 1.00 61.47 90 HIS A O 1
ATOM 703 N N . ASP A 1 91 ? 21.144 3.202 1.963 1.00 71.38 91 ASP A N 1
ATOM 704 C CA . ASP A 1 91 ? 21.394 4.612 1.644 1.00 71.38 91 ASP A CA 1
ATOM 705 C C . ASP A 1 91 ? 20.087 5.325 1.255 1.00 71.38 91 ASP A C 1
ATOM 707 O O . ASP A 1 91 ? 19.762 5.487 0.075 1.00 71.38 91 ASP A O 1
ATOM 711 N N . TYR A 1 92 ? 19.303 5.705 2.272 1.00 75.12 92 TYR A N 1
ATOM 712 C CA . TYR A 1 92 ? 18.031 6.413 2.093 1.00 75.12 92 TYR A CA 1
ATOM 713 C C . TYR A 1 92 ? 18.193 7.688 1.252 1.00 75.12 92 TYR A C 1
ATOM 715 O O . TYR A 1 92 ? 17.341 7.979 0.415 1.00 75.12 92 TYR A O 1
ATOM 723 N N . GLU A 1 93 ? 19.291 8.429 1.435 1.00 79.81 93 GLU A N 1
ATOM 724 C CA . GLU A 1 93 ? 19.535 9.698 0.738 1.00 79.81 93 GLU A CA 1
ATOM 725 C C . GLU A 1 93 ? 19.677 9.520 -0.775 1.00 79.81 93 GLU A C 1
ATOM 727 O O . GLU A 1 93 ? 19.286 10.402 -1.539 1.00 79.81 93 GLU A O 1
ATOM 732 N N . LYS A 1 94 ? 20.193 8.370 -1.221 1.00 83.25 94 LYS A N 1
ATOM 733 C CA . LYS A 1 94 ? 20.248 8.019 -2.647 1.00 83.25 94 LYS A CA 1
ATOM 734 C C . LYS A 1 94 ? 18.973 7.350 -3.135 1.00 83.25 94 LYS A C 1
ATOM 736 O O . LYS A 1 94 ? 18.573 7.571 -4.273 1.00 83.25 94 LYS A O 1
ATOM 741 N N . LEU A 1 95 ? 18.332 6.547 -2.289 1.00 85.69 95 LEU A N 1
ATOM 742 C CA . LEU A 1 95 ? 17.121 5.818 -2.650 1.00 85.69 95 LEU A CA 1
ATOM 743 C C . LEU A 1 95 ? 15.926 6.757 -2.862 1.00 85.69 95 LEU A C 1
ATOM 745 O O . LEU A 1 95 ? 15.208 6.615 -3.850 1.00 85.69 95 LEU A O 1
ATOM 749 N N . ALA A 1 96 ? 15.724 7.716 -1.956 1.00 86.69 96 ALA A N 1
ATOM 750 C CA . ALA A 1 96 ? 14.600 8.648 -1.978 1.00 86.69 96 ALA A CA 1
ATOM 751 C C . ALA A 1 96 ? 14.428 9.390 -3.315 1.00 86.69 96 ALA A C 1
ATOM 753 O O . ALA A 1 96 ? 13.367 9.235 -3.919 1.00 86.69 96 ALA A O 1
ATOM 754 N N . PRO A 1 97 ? 15.439 10.107 -3.850 1.00 89.00 97 PRO A N 1
ATOM 755 C CA . PRO A 1 97 ? 15.270 10.848 -5.099 1.00 89.00 97 PRO A CA 1
ATOM 756 C C . PRO A 1 97 ? 14.994 9.935 -6.300 1.00 89.00 97 PRO A C 1
ATOM 758 O O . PRO A 1 97 ? 14.253 10.323 -7.198 1.00 89.00 97 PRO A O 1
ATOM 761 N N . ILE A 1 98 ? 15.551 8.717 -6.322 1.00 88.75 98 ILE A N 1
ATOM 762 C CA . ILE A 1 98 ? 15.307 7.746 -7.401 1.00 88.75 98 ILE A CA 1
ATOM 763 C C . ILE A 1 98 ? 13.853 7.267 -7.355 1.00 88.75 98 ILE A C 1
ATOM 765 O O . ILE A 1 98 ? 13.180 7.220 -8.384 1.00 88.75 98 ILE A O 1
ATOM 769 N N . VAL A 1 99 ? 13.361 6.910 -6.165 1.00 88.62 99 VAL A N 1
ATOM 770 C CA . VAL A 1 99 ? 11.990 6.416 -5.985 1.00 88.62 99 VAL A CA 1
ATOM 771 C C . VAL A 1 99 ? 10.964 7.519 -6.242 1.00 88.62 99 VAL A C 1
ATOM 773 O O . VAL A 1 99 ? 9.963 7.259 -6.901 1.00 88.62 99 VAL A O 1
ATOM 776 N N . GLU A 1 100 ? 11.214 8.746 -5.785 1.00 90.06 100 GLU A N 1
ATOM 777 C CA . GLU A 1 100 ? 10.345 9.897 -6.056 1.00 90.06 100 GLU A CA 1
ATOM 778 C C . GLU A 1 100 ? 10.241 10.175 -7.562 1.00 90.06 100 GLU A C 1
ATOM 780 O O . GLU A 1 100 ? 9.135 10.263 -8.093 1.00 90.06 100 GLU A O 1
ATOM 785 N N . GLN A 1 101 ? 11.369 10.181 -8.282 1.00 88.81 101 GLN A N 1
ATOM 786 C CA . GLN A 1 101 ? 11.359 10.328 -9.741 1.00 88.81 101 GLN A CA 1
ATOM 787 C C . GLN A 1 101 ? 10.637 9.172 -10.441 1.00 88.81 101 GLN A C 1
ATOM 789 O O . GLN A 1 101 ? 9.937 9.396 -11.426 1.00 88.81 101 GLN A O 1
ATOM 794 N N . LEU A 1 102 ? 10.774 7.937 -9.946 1.00 88.75 102 LEU A N 1
ATOM 795 C CA . LEU A 1 102 ? 10.020 6.798 -10.473 1.00 88.75 102 LEU A CA 1
ATOM 796 C C . LEU A 1 102 ? 8.514 7.001 -10.297 1.00 88.75 102 LEU A C 1
ATOM 798 O O . LEU A 1 102 ? 7.767 6.759 -11.242 1.00 88.75 102 LEU A O 1
ATOM 802 N N . ILE A 1 103 ? 8.071 7.457 -9.125 1.00 88.62 103 ILE A N 1
ATOM 803 C CA . ILE A 1 103 ? 6.654 7.726 -8.849 1.00 88.62 103 ILE A CA 1
ATOM 804 C C . ILE A 1 103 ? 6.100 8.779 -9.816 1.00 88.62 103 ILE A C 1
ATOM 806 O O . ILE A 1 103 ? 5.019 8.575 -10.374 1.00 88.62 103 ILE A O 1
ATOM 810 N N . ASP A 1 104 ? 6.864 9.837 -10.099 1.00 87.88 104 ASP A N 1
ATOM 811 C CA . ASP A 1 104 ? 6.471 10.862 -11.072 1.00 87.88 104 ASP A CA 1
ATOM 812 C C . ASP A 1 104 ? 6.275 10.281 -12.485 1.00 87.88 104 ASP A C 1
ATOM 814 O O . ASP A 1 104 ? 5.339 10.663 -13.188 1.00 87.88 104 ASP A O 1
ATOM 818 N N . GLN A 1 105 ? 7.108 9.317 -12.901 1.00 84.50 105 GLN A N 1
ATOM 819 C CA . GLN A 1 105 ? 6.947 8.640 -14.197 1.00 84.50 105 GLN A CA 1
ATOM 820 C C . GLN A 1 105 ? 5.783 7.631 -14.205 1.00 84.50 105 GLN A C 1
ATOM 822 O O . GLN A 1 105 ? 5.087 7.477 -15.205 1.00 84.50 105 GLN A O 1
ATOM 827 N N . ILE A 1 106 ? 5.552 6.935 -13.090 1.00 85.00 106 ILE A N 1
ATOM 828 C CA . ILE A 1 106 ? 4.583 5.830 -12.953 1.00 85.00 106 ILE A CA 1
ATOM 829 C C . ILE A 1 106 ? 3.125 6.316 -12.882 1.00 85.00 106 ILE A C 1
ATOM 831 O O . ILE A 1 106 ? 2.198 5.508 -12.953 1.00 85.00 106 ILE A O 1
ATOM 835 N N . CYS A 1 107 ? 2.902 7.633 -12.842 1.00 78.25 107 CYS A N 1
ATOM 836 C CA . CYS A 1 107 ? 1.579 8.225 -13.051 1.00 78.25 107 CYS A CA 1
ATOM 837 C C . CYS A 1 107 ? 0.933 7.777 -14.381 1.00 78.25 107 CYS A C 1
ATOM 839 O O . CYS A 1 107 ? -0.294 7.774 -14.500 1.00 78.25 107 CYS A O 1
ATOM 841 N N . ASP A 1 108 ? 1.740 7.368 -15.366 1.00 82.50 108 ASP A N 1
ATOM 842 C CA . ASP A 1 108 ? 1.274 6.675 -16.564 1.00 82.50 108 ASP A CA 1
ATOM 843 C C . ASP A 1 108 ? 1.122 5.159 -16.308 1.00 82.50 108 ASP A C 1
ATOM 845 O O . ASP A 1 108 ? 2.085 4.445 -16.010 1.00 82.50 108 ASP A O 1
ATOM 849 N N . MET A 1 109 ? -0.103 4.646 -16.471 1.00 83.31 109 MET A N 1
ATOM 850 C CA . MET A 1 109 ? -0.433 3.232 -16.258 1.00 83.31 109 MET A CA 1
ATOM 851 C C . MET A 1 109 ? 0.358 2.273 -17.160 1.00 83.31 109 MET A C 1
ATOM 853 O O . MET A 1 109 ? 0.607 1.130 -16.753 1.00 83.31 109 MET A O 1
ATOM 857 N N . ASP A 1 110 ? 0.740 2.697 -18.366 1.00 86.19 110 ASP A N 1
ATOM 858 C CA . ASP A 1 110 ? 1.525 1.863 -19.275 1.00 86.19 110 ASP A CA 1
ATOM 859 C C . ASP A 1 110 ? 2.986 1.785 -18.807 1.00 86.19 110 ASP A C 1
ATOM 861 O O . ASP A 1 110 ? 3.542 0.685 -18.725 1.00 86.19 110 ASP A O 1
ATOM 865 N N . LEU A 1 111 ? 3.565 2.905 -18.354 1.00 86.44 111 LEU A N 1
ATOM 866 C CA . LEU A 1 111 ? 4.906 2.933 -17.754 1.00 86.44 111 LEU A CA 1
ATOM 867 C C . LEU A 1 111 ? 4.968 2.146 -16.439 1.00 86.44 111 LEU A C 1
ATOM 869 O O . LEU A 1 111 ? 5.942 1.432 -16.198 1.00 86.44 111 LEU A O 1
ATOM 873 N N . ALA A 1 112 ? 3.916 2.198 -15.617 1.00 88.62 112 ALA A N 1
ATOM 874 C CA . ALA A 1 112 ? 3.789 1.381 -14.408 1.00 88.62 112 ALA A CA 1
ATOM 875 C C . ALA A 1 112 ? 3.874 -0.124 -14.722 1.00 88.62 112 ALA A C 1
ATOM 877 O O . ALA A 1 112 ? 4.547 -0.902 -14.035 1.00 88.62 112 ALA A O 1
ATOM 878 N N . PHE A 1 113 ? 3.199 -0.548 -15.792 1.00 89.44 113 PHE A N 1
ATOM 879 C CA . PHE A 1 113 ? 3.224 -1.936 -16.230 1.00 89.44 113 PHE A CA 1
ATOM 880 C C . PHE A 1 113 ? 4.573 -2.317 -16.850 1.00 89.44 113 PHE A C 1
ATOM 882 O O . PHE A 1 113 ? 5.081 -3.408 -16.581 1.00 89.44 113 PHE A O 1
ATOM 889 N N . ASP A 1 114 ? 5.187 -1.428 -17.629 1.00 88.75 114 ASP A N 1
ATOM 890 C CA . ASP A 1 114 ? 6.511 -1.661 -18.204 1.00 88.75 114 ASP A CA 1
ATOM 891 C C . ASP A 1 114 ? 7.608 -1.724 -17.135 1.00 88.75 114 ASP A C 1
ATOM 893 O O . ASP A 1 114 ? 8.457 -2.613 -17.203 1.00 88.75 114 ASP A O 1
ATOM 897 N N . PHE A 1 115 ? 7.538 -0.908 -16.077 1.00 91.19 115 PHE A N 1
ATOM 898 C CA . PHE A 1 115 ? 8.395 -1.048 -14.894 1.00 91.19 115 PHE A CA 1
ATOM 899 C C . PHE A 1 115 ? 8.310 -2.464 -14.301 1.00 91.19 115 PHE A C 1
ATOM 901 O O . PHE A 1 115 ? 9.331 -3.094 -14.003 1.00 91.19 115 PHE A O 1
ATOM 908 N N . CYS A 1 116 ? 7.096 -3.012 -14.189 1.00 90.00 116 CYS A N 1
ATOM 909 C CA . CYS A 1 116 ? 6.895 -4.376 -13.704 1.00 90.00 116 CYS A CA 1
ATOM 910 C C . CYS A 1 116 ? 7.497 -5.421 -14.660 1.00 90.00 116 CYS A C 1
ATOM 912 O O . CYS A 1 116 ? 8.174 -6.342 -14.201 1.00 90.00 116 CYS A O 1
ATOM 914 N N . LYS A 1 117 ? 7.317 -5.268 -15.982 1.00 89.44 117 LYS A N 1
ATOM 915 C CA . LYS A 1 117 ? 7.909 -6.173 -16.990 1.00 89.44 117 LYS A CA 1
ATOM 916 C C . LYS A 1 117 ? 9.430 -6.150 -16.993 1.00 89.44 117 LYS A C 1
ATOM 918 O O . LYS A 1 117 ? 10.055 -7.183 -17.215 1.00 89.44 117 LYS A O 1
ATOM 923 N N . LEU A 1 118 ? 10.020 -4.980 -16.764 1.00 89.44 118 LEU A N 1
ATOM 924 C CA . LEU A 1 118 ? 11.468 -4.810 -16.708 1.00 89.44 118 LEU A CA 1
ATOM 925 C C . LEU A 1 118 ? 12.084 -5.470 -15.474 1.00 89.44 118 LEU A C 1
ATOM 927 O O . LEU A 1 118 ? 13.306 -5.521 -15.374 1.00 89.44 118 LEU A O 1
ATOM 931 N N . GLY A 1 119 ? 11.272 -6.004 -14.562 1.00 87.06 119 GLY A N 1
ATOM 932 C CA . GLY A 1 119 ? 11.721 -6.698 -13.367 1.00 87.06 119 GLY A CA 1
ATOM 933 C C . GLY A 1 119 ? 11.831 -5.787 -12.143 1.00 87.06 119 GLY A C 1
ATOM 934 O O . GLY A 1 119 ? 12.628 -6.061 -11.247 1.00 87.06 119 GLY A O 1
ATOM 935 N N . GLY A 1 120 ? 11.096 -4.671 -12.120 1.00 89.00 120 GLY A N 1
ATOM 936 C CA . GLY A 1 120 ? 11.113 -3.725 -11.005 1.00 89.00 120 GLY A CA 1
ATOM 937 C C . GLY A 1 120 ? 10.551 -4.297 -9.704 1.00 89.00 120 GLY A C 1
ATOM 938 O O . GLY A 1 120 ? 11.071 -4.008 -8.629 1.00 89.00 120 GLY A O 1
ATOM 939 N N . LEU A 1 121 ? 9.559 -5.190 -9.788 1.00 90.44 121 LEU A N 1
ATOM 940 C CA . LEU A 1 121 ? 8.989 -5.851 -8.609 1.00 90.44 121 LEU A CA 1
ATOM 941 C C . LEU A 1 121 ? 10.014 -6.742 -7.894 1.00 90.44 121 LEU A C 1
ATOM 943 O O . LEU A 1 121 ? 10.065 -6.750 -6.670 1.00 90.44 121 LEU A O 1
ATOM 947 N N . GLN A 1 122 ? 10.876 -7.439 -8.636 1.00 89.12 122 GLN A N 1
ATOM 948 C CA . GLN A 1 122 ? 11.957 -8.257 -8.079 1.00 89.12 122 GLN A CA 1
ATOM 949 C C . GLN A 1 122 ? 12.937 -7.394 -7.286 1.00 89.12 122 GLN A C 1
ATOM 951 O O . GLN A 1 122 ? 13.353 -7.787 -6.201 1.00 89.12 122 GLN A O 1
ATOM 956 N N . VAL A 1 123 ? 13.273 -6.209 -7.801 1.00 87.75 123 VAL A N 1
ATOM 957 C CA . VAL A 1 123 ? 14.162 -5.270 -7.106 1.00 87.75 123 VAL A CA 1
ATOM 958 C C . VAL A 1 123 ? 13.521 -4.820 -5.798 1.00 87.75 123 VAL A C 1
ATOM 960 O O . VAL A 1 123 ? 14.131 -4.973 -4.745 1.00 87.75 123 VAL A O 1
ATOM 963 N N . ILE A 1 124 ? 12.263 -4.370 -5.835 1.00 88.75 124 ILE A N 1
ATOM 964 C CA . ILE A 1 124 ? 11.528 -3.972 -4.624 1.00 88.75 124 ILE A CA 1
ATOM 965 C C . ILE A 1 124 ? 11.473 -5.123 -3.609 1.00 88.75 124 ILE A C 1
ATOM 967 O O . ILE A 1 124 ? 11.698 -4.918 -2.419 1.00 88.75 124 ILE A O 1
ATOM 971 N N . HIS A 1 125 ? 11.208 -6.343 -4.073 1.00 87.38 125 HIS A N 1
ATOM 972 C CA . HIS A 1 125 ? 11.165 -7.524 -3.220 1.00 87.38 125 HIS A CA 1
ATOM 973 C C . HIS A 1 125 ? 12.502 -7.797 -2.524 1.00 87.38 125 HIS A C 1
ATOM 975 O O . HIS A 1 125 ? 12.510 -8.038 -1.320 1.00 87.38 125 HIS A O 1
ATOM 981 N N . LEU A 1 126 ? 13.624 -7.695 -3.242 1.00 83.69 126 LEU A N 1
ATOM 982 C CA . LEU A 1 126 ? 14.961 -7.865 -2.666 1.00 83.69 126 LEU A CA 1
ATOM 983 C C . LEU A 1 126 ? 15.239 -6.842 -1.559 1.00 83.69 126 LEU A C 1
ATOM 985 O O . LEU A 1 126 ? 15.719 -7.218 -0.493 1.00 83.69 126 LEU A O 1
ATOM 989 N N . TYR A 1 127 ? 14.870 -5.577 -1.766 1.00 82.25 127 TYR A N 1
ATOM 990 C CA . TYR A 1 127 ? 15.014 -4.540 -0.741 1.00 82.25 127 TYR A CA 1
ATOM 991 C C . TYR A 1 127 ? 14.170 -4.798 0.510 1.00 82.25 127 TYR A C 1
ATOM 993 O O . TYR A 1 127 ? 14.630 -4.561 1.627 1.00 82.25 127 TYR A O 1
ATOM 1001 N N . LEU A 1 128 ? 12.931 -5.268 0.335 1.00 79.44 128 LEU A N 1
ATOM 1002 C CA . LEU A 1 128 ? 12.038 -5.573 1.455 1.00 79.44 128 LEU A CA 1
ATOM 1003 C C . LEU A 1 128 ? 12.443 -6.860 2.193 1.00 79.44 128 LEU A C 1
ATOM 1005 O O . LEU A 1 128 ? 12.141 -6.998 3.375 1.00 79.44 128 LEU A O 1
ATOM 1009 N N . GLN A 1 129 ? 13.124 -7.791 1.515 1.00 75.88 129 GLN A N 1
ATOM 1010 C CA . GLN A 1 129 ? 13.650 -9.023 2.112 1.00 75.88 129 GLN A CA 1
ATOM 1011 C C . GLN A 1 129 ? 15.025 -8.873 2.756 1.00 75.88 129 GLN A C 1
ATOM 1013 O O . GLN A 1 129 ? 15.389 -9.733 3.561 1.00 75.88 129 GLN A O 1
ATOM 1018 N N . ALA A 1 130 ? 15.798 -7.846 2.391 1.00 65.50 130 ALA A N 1
ATOM 1019 C CA . ALA A 1 130 ? 17.133 -7.641 2.930 1.00 65.50 130 ALA A CA 1
ATOM 1020 C C . ALA A 1 130 ? 17.044 -7.588 4.468 1.00 65.50 130 ALA A C 1
ATOM 1022 O O . ALA A 1 130 ? 16.386 -6.691 5.009 1.00 65.50 130 ALA A O 1
ATOM 1023 N N . PRO A 1 131 ? 17.641 -8.562 5.189 1.00 50.72 131 PRO A N 1
ATOM 1024 C CA . PRO A 1 131 ? 17.585 -8.560 6.636 1.00 50.72 131 PRO A CA 1
ATOM 1025 C C . PRO A 1 131 ? 18.238 -7.276 7.132 1.00 50.72 131 PRO A C 1
ATOM 1027 O O . PRO A 1 131 ? 19.293 -6.884 6.634 1.00 50.72 131 PRO A O 1
ATOM 1030 N N . SER A 1 132 ? 17.627 -6.641 8.132 1.00 47.97 132 SER A N 1
ATOM 1031 C CA . SER A 1 132 ? 18.229 -5.564 8.915 1.00 47.97 132 SER A CA 1
ATOM 1032 C C . SER A 1 132 ? 19.446 -6.124 9.658 1.00 47.97 132 SER A C 1
ATOM 1034 O O . SER A 1 132 ? 19.391 -6.471 10.842 1.00 47.97 132 SER A O 1
ATOM 1036 N N . THR A 1 133 ? 20.539 -6.340 8.933 1.00 34.59 133 THR A N 1
ATOM 1037 C CA . THR A 1 133 ? 21.790 -6.817 9.492 1.00 34.59 133 THR A CA 1
ATOM 1038 C C . THR A 1 133 ? 22.359 -5.667 10.302 1.00 34.59 133 THR A C 1
ATOM 1040 O O . THR A 1 133 ? 22.852 -4.690 9.753 1.00 34.59 133 THR A O 1
ATOM 1043 N N . SER A 1 134 ? 22.286 -5.831 11.619 1.00 32.06 134 SER A N 1
ATOM 1044 C CA . SER A 1 134 ? 22.796 -4.956 12.674 1.00 32.06 134 SER A CA 1
ATOM 1045 C C . SER A 1 134 ? 21.866 -3.820 13.124 1.00 32.06 134 SER A C 1
ATOM 1047 O O . SER A 1 134 ? 21.692 -2.806 12.461 1.00 32.06 134 SER A O 1
ATOM 1049 N N . ILE A 1 135 ? 21.388 -4.006 14.362 1.00 33.44 135 ILE A N 1
ATOM 1050 C CA . ILE A 1 135 ? 20.851 -2.992 15.280 1.00 33.44 135 ILE A CA 1
ATOM 1051 C C . ILE A 1 135 ? 19.397 -2.624 14.939 1.00 33.44 135 ILE A C 1
ATOM 1053 O O . ILE A 1 135 ? 19.105 -2.113 13.869 1.00 33.44 135 ILE A O 1
ATOM 1057 N N . GLY A 1 136 ? 18.480 -3.019 15.830 1.00 38.94 136 GLY A N 1
ATOM 1058 C CA . GLY A 1 136 ? 17.036 -3.121 15.588 1.00 38.94 136 GLY A CA 1
ATOM 1059 C C . GLY A 1 136 ? 16.374 -1.887 14.981 1.00 38.94 136 GLY A C 1
ATOM 1060 O O . GLY A 1 136 ? 16.793 -0.780 15.278 1.00 38.94 136 GLY A O 1
ATOM 1061 N N . ALA A 1 137 ? 15.346 -2.118 14.152 1.00 42.88 137 ALA A N 1
ATOM 1062 C CA . ALA A 1 137 ? 14.361 -1.134 13.683 1.00 42.88 137 ALA A CA 1
ATOM 1063 C C . ALA A 1 137 ? 14.900 0.311 13.609 1.00 42.88 137 ALA A C 1
ATOM 1065 O O . ALA A 1 137 ? 14.424 1.221 14.288 1.00 42.88 137 ALA A O 1
ATOM 1066 N N . ASN A 1 138 ? 15.967 0.522 12.834 1.00 55.16 138 ASN A N 1
ATOM 1067 C CA . ASN A 1 138 ? 16.525 1.856 12.664 1.00 55.16 138 ASN A CA 1
ATOM 1068 C C . ASN A 1 138 ? 15.557 2.676 11.802 1.00 55.16 138 ASN A C 1
ATOM 1070 O O . ASN A 1 138 ? 15.147 2.223 10.732 1.00 55.16 138 ASN A O 1
ATOM 1074 N N . SER A 1 139 ? 15.252 3.906 12.233 1.00 63.06 139 SER A N 1
ATOM 1075 C CA . SER A 1 139 ? 14.365 4.855 11.533 1.00 63.06 139 SER A CA 1
ATOM 1076 C C . SER A 1 139 ? 14.644 4.974 10.025 1.00 63.06 139 SER A C 1
ATOM 1078 O O . SER A 1 139 ? 13.725 5.226 9.255 1.00 63.06 139 SER A O 1
ATOM 1080 N N . GLU A 1 140 ? 15.885 4.783 9.579 1.00 67.31 140 GLU A N 1
ATOM 1081 C CA . GLU A 1 140 ? 16.272 4.877 8.164 1.00 67.31 140 GLU A CA 1
ATOM 1082 C C . GLU A 1 140 ? 15.862 3.664 7.318 1.00 67.31 140 GLU A C 1
ATOM 1084 O O . GLU A 1 140 ? 15.498 3.823 6.150 1.00 67.31 140 GLU A O 1
ATOM 1089 N N . THR A 1 141 ? 15.875 2.457 7.894 1.00 73.88 141 THR A N 1
ATOM 1090 C CA . THR A 1 141 ? 15.420 1.247 7.185 1.00 73.88 141 THR A CA 1
ATOM 1091 C C . THR A 1 141 ? 13.912 1.306 6.984 1.00 73.88 141 THR A C 1
ATOM 1093 O O . THR A 1 141 ? 13.433 1.120 5.869 1.00 73.88 141 THR A O 1
ATOM 1096 N N . ASP A 1 142 ? 13.188 1.700 8.029 1.00 78.06 142 ASP A N 1
ATOM 1097 C CA . ASP A 1 142 ? 11.748 1.936 7.978 1.00 78.06 142 ASP A CA 1
ATOM 1098 C C . ASP A 1 142 ? 11.364 2.984 6.932 1.00 78.06 142 ASP A C 1
ATOM 1100 O O . ASP A 1 142 ? 10.432 2.768 6.163 1.00 78.06 142 ASP A O 1
ATOM 1104 N N . LYS A 1 143 ? 12.103 4.097 6.847 1.00 82.81 143 LYS A N 1
ATOM 1105 C CA . LYS A 1 143 ? 11.876 5.127 5.821 1.00 82.81 143 LYS A CA 1
ATOM 1106 C C . LYS A 1 143 ? 12.118 4.601 4.406 1.00 82.81 143 LYS A C 1
ATOM 1108 O O . LYS A 1 143 ? 11.332 4.873 3.501 1.00 82.81 143 LYS A O 1
ATOM 1113 N N . SER A 1 144 ? 13.179 3.819 4.214 1.00 83.38 144 SER A N 1
ATOM 1114 C CA . SER A 1 144 ? 13.505 3.208 2.919 1.00 83.38 144 SER A CA 1
ATOM 1115 C C . SER A 1 144 ? 12.430 2.208 2.489 1.00 83.38 144 SER A C 1
ATOM 1117 O O . SER A 1 144 ? 11.956 2.234 1.353 1.00 83.38 144 SER A O 1
ATOM 1119 N N . HIS A 1 145 ? 11.978 1.359 3.412 1.00 86.75 145 HIS A N 1
ATOM 1120 C CA . HIS A 1 145 ? 10.881 0.428 3.161 1.00 86.75 145 HIS A CA 1
ATOM 1121 C C . HIS A 1 145 ? 9.551 1.153 2.937 1.00 86.75 145 HIS A C 1
ATOM 1123 O O . HIS A 1 145 ? 8.802 0.773 2.038 1.00 86.75 145 HIS A O 1
ATOM 1129 N N . ALA A 1 146 ? 9.273 2.228 3.677 1.00 87.81 146 ALA A N 1
ATOM 1130 C CA . ALA A 1 146 ? 8.084 3.054 3.493 1.00 87.81 146 ALA A CA 1
ATOM 1131 C C . ALA A 1 146 ? 8.027 3.687 2.094 1.00 87.81 146 ALA A C 1
ATOM 1133 O O . ALA A 1 146 ? 6.964 3.677 1.471 1.00 87.81 146 ALA A O 1
ATOM 1134 N N . LEU A 1 147 ? 9.156 4.181 1.572 1.00 88.69 147 LEU A N 1
ATOM 1135 C CA . LEU A 1 147 ? 9.267 4.688 0.198 1.00 88.69 147 LEU A CA 1
ATOM 1136 C C . LEU A 1 147 ? 8.977 3.605 -0.844 1.00 88.69 147 LEU A C 1
ATOM 1138 O O . LEU A 1 147 ? 8.201 3.825 -1.770 1.00 88.69 147 LEU A O 1
ATOM 1142 N N . LEU A 1 148 ? 9.562 2.419 -0.688 1.00 90.19 148 LEU A N 1
ATOM 1143 C CA . LEU A 1 148 ? 9.359 1.317 -1.631 1.00 90.19 148 LEU A CA 1
ATOM 1144 C C . LEU A 1 148 ? 7.923 0.787 -1.601 1.00 90.19 148 LEU A C 1
ATOM 1146 O O . LEU A 1 148 ? 7.347 0.472 -2.641 1.00 90.19 148 LEU A O 1
ATOM 1150 N N . VAL A 1 149 ? 7.309 0.729 -0.419 1.00 91.69 149 VAL A N 1
ATOM 1151 C CA . VAL A 1 149 ? 5.890 0.385 -0.282 1.00 91.69 149 VAL A CA 1
ATOM 1152 C C . VAL A 1 149 ? 4.992 1.480 -0.856 1.00 91.69 149 VAL A C 1
ATOM 1154 O O . VAL A 1 149 ? 3.944 1.171 -1.422 1.00 91.69 149 VAL A O 1
ATOM 1157 N N . TRP A 1 150 ? 5.396 2.748 -0.772 1.00 92.56 150 TRP A N 1
ATOM 1158 C CA . TRP A 1 150 ? 4.692 3.829 -1.454 1.00 92.56 150 TRP A CA 1
ATOM 1159 C C . TRP A 1 150 ? 4.757 3.665 -2.977 1.00 92.56 150 TRP A C 1
ATOM 1161 O O . TRP A 1 150 ? 3.711 3.688 -3.618 1.00 92.56 150 TRP A O 1
ATOM 1171 N N . LEU A 1 151 ? 5.932 3.372 -3.537 1.00 91.94 151 LEU A N 1
ATOM 1172 C CA . LEU A 1 151 ? 6.086 3.044 -4.957 1.00 91.94 151 LEU A CA 1
ATOM 1173 C C . LEU A 1 151 ? 5.186 1.869 -5.376 1.00 91.94 151 LEU A C 1
ATOM 1175 O O . LEU A 1 151 ? 4.508 1.949 -6.398 1.00 91.94 151 LEU A O 1
ATOM 1179 N N . LEU A 1 152 ? 5.111 0.801 -4.571 1.00 92.44 152 LEU A N 1
ATOM 1180 C CA . LEU A 1 152 ? 4.179 -0.312 -4.812 1.00 92.44 152 LEU A CA 1
ATOM 1181 C C . LEU A 1 152 ? 2.713 0.134 -4.808 1.00 92.44 152 LEU A C 1
ATOM 1183 O O . LEU A 1 152 ? 1.915 -0.374 -5.599 1.00 92.44 152 LEU A O 1
ATOM 1187 N N . ALA A 1 153 ? 2.345 1.052 -3.912 1.00 92.44 153 ALA A N 1
ATOM 1188 C CA . ALA A 1 153 ? 0.993 1.586 -3.845 1.00 92.44 153 ALA A CA 1
ATOM 1189 C C . ALA A 1 153 ? 0.627 2.346 -5.125 1.00 92.44 153 ALA A C 1
ATOM 1191 O O . ALA A 1 153 ? -0.465 2.125 -5.646 1.00 92.44 153 ALA A O 1
ATOM 1192 N N . GLU A 1 154 ? 1.530 3.185 -5.636 1.00 92.19 154 GLU A N 1
ATOM 1193 C CA . GLU A 1 154 ? 1.320 3.953 -6.871 1.00 92.19 154 GLU A CA 1
ATOM 1194 C C . GLU A 1 154 ? 1.274 3.033 -8.097 1.00 92.19 154 GLU A C 1
ATOM 1196 O O . GLU A 1 154 ? 0.346 3.113 -8.897 1.00 92.19 154 GLU A O 1
ATOM 1201 N N . LEU A 1 155 ? 2.187 2.060 -8.182 1.00 91.38 155 LEU A N 1
ATOM 1202 C CA . LEU A 1 155 ? 2.198 1.038 -9.235 1.00 91.38 155 LEU A CA 1
ATOM 1203 C C . LEU A 1 155 ? 0.866 0.272 -9.327 1.00 91.38 155 LEU A C 1
ATOM 1205 O O . LEU A 1 155 ? 0.361 0.008 -10.419 1.00 91.38 155 LEU A O 1
ATOM 1209 N N . ALA A 1 156 ? 0.294 -0.104 -8.181 1.00 90.88 156 ALA A N 1
ATOM 1210 C CA . ALA A 1 156 ? -0.952 -0.864 -8.114 1.00 90.88 156 ALA A CA 1
ATOM 1211 C C . ALA A 1 156 ? -2.213 0.009 -8.248 1.00 90.88 156 ALA A C 1
ATOM 1213 O O . ALA A 1 156 ? -3.313 -0.516 -8.439 1.00 90.88 156 ALA A O 1
ATOM 1214 N N . GLN A 1 157 ? -2.100 1.331 -8.120 1.00 88.75 157 GLN A N 1
ATOM 1215 C CA . GLN A 1 157 ? -3.255 2.214 -8.059 1.00 88.75 157 GLN A CA 1
ATOM 1216 C C . GLN A 1 157 ? -3.992 2.254 -9.402 1.00 88.75 157 GLN A C 1
ATOM 1218 O O . GLN A 1 157 ? -3.477 2.727 -10.404 1.00 88.75 157 GLN A O 1
ATOM 1223 N N . GLN A 1 158 ? -5.243 1.779 -9.406 1.00 83.44 158 GLN A N 1
ATOM 1224 C CA . GLN A 1 158 ? -6.123 1.777 -10.587 1.00 83.44 158 GLN A CA 1
ATOM 1225 C C . GLN A 1 158 ? -5.557 1.018 -11.805 1.00 83.44 158 GLN A C 1
ATOM 1227 O O . GLN A 1 158 ? -6.038 1.207 -12.918 1.00 83.44 158 GLN A O 1
ATOM 1232 N N . ASN A 1 159 ? -4.595 0.114 -11.597 1.00 88.31 159 ASN A N 1
ATOM 1233 C CA . ASN A 1 159 ? -3.963 -0.653 -12.666 1.00 88.31 159 ASN A CA 1
ATOM 1234 C C . ASN A 1 159 ? -4.165 -2.165 -12.460 1.00 88.31 159 ASN A C 1
ATOM 1236 O O . ASN A 1 159 ? -3.332 -2.811 -11.821 1.00 88.31 159 ASN A O 1
ATOM 1240 N N . PRO A 1 160 ? -5.233 -2.769 -13.019 1.00 89.25 160 PRO A N 1
ATOM 1241 C CA . PRO A 1 160 ? -5.537 -4.188 -12.825 1.00 89.25 160 PRO A CA 1
ATOM 1242 C C . PRO A 1 160 ? -4.411 -5.142 -13.232 1.00 89.25 160 PRO A C 1
ATOM 1244 O O . PRO A 1 160 ? -4.230 -6.174 -12.590 1.00 89.25 160 PRO A O 1
ATOM 1247 N N . LYS A 1 161 ? -3.629 -4.797 -14.266 1.00 90.06 161 LYS A N 1
ATOM 1248 C CA . LYS A 1 161 ? -2.499 -5.623 -14.722 1.00 90.06 161 LYS A CA 1
ATOM 1249 C C . LYS A 1 161 ? -1.390 -5.661 -13.674 1.00 90.06 161 LYS A C 1
ATOM 1251 O O . LYS A 1 161 ? -0.824 -6.715 -13.408 1.00 90.06 161 LYS A O 1
ATOM 1256 N N . VAL A 1 162 ? -1.087 -4.517 -13.064 1.00 90.06 162 VAL A N 1
ATOM 1257 C CA . VAL A 1 162 ? -0.086 -4.444 -11.995 1.00 90.06 162 VAL A CA 1
ATOM 1258 C C . VAL A 1 162 ? -0.634 -5.030 -10.697 1.00 90.06 162 VAL A C 1
ATOM 1260 O O . VAL A 1 162 ? 0.075 -5.790 -10.046 1.00 90.06 162 VAL A O 1
ATOM 1263 N N . GLN A 1 163 ? -1.905 -4.775 -10.361 1.00 91.56 163 GLN A N 1
ATOM 1264 C CA . GLN A 1 163 ? -2.592 -5.397 -9.222 1.00 91.56 163 GLN A CA 1
ATOM 1265 C C . GLN A 1 163 ? -2.533 -6.926 -9.295 1.00 91.56 163 GLN A C 1
ATOM 1267 O O . GLN A 1 163 ? -2.276 -7.579 -8.284 1.00 91.56 163 GLN A O 1
ATOM 1272 N N . GLU A 1 164 ? -2.709 -7.511 -10.482 1.00 90.81 164 GLU A N 1
ATOM 1273 C CA . GLU A 1 164 ? -2.512 -8.943 -10.696 1.00 90.81 164 GLU A CA 1
ATOM 1274 C C . GLU A 1 164 ? -1.096 -9.379 -10.312 1.00 90.81 164 GLU A C 1
ATOM 1276 O O . GLU A 1 164 ? -0.961 -10.288 -9.501 1.00 90.81 164 GLU A O 1
ATOM 1281 N N . LEU A 1 165 ? -0.058 -8.707 -10.818 1.00 89.62 165 LEU A N 1
ATOM 1282 C CA . LEU A 1 165 ? 1.341 -9.053 -10.544 1.00 89.62 165 LEU A CA 1
ATOM 1283 C C . LEU A 1 165 ? 1.716 -8.908 -9.061 1.00 89.62 165 LEU A C 1
ATOM 1285 O O . LEU A 1 165 ? 2.306 -9.821 -8.490 1.00 89.62 165 LEU A O 1
ATOM 1289 N N . VAL A 1 166 ? 1.349 -7.800 -8.412 1.00 87.31 166 VAL A N 1
ATOM 1290 C CA . VAL A 1 166 ? 1.723 -7.539 -7.006 1.00 87.31 166 VAL A CA 1
ATOM 1291 C C . VAL A 1 166 ? 0.949 -8.404 -6.007 1.00 87.31 166 VAL A C 1
ATOM 1293 O O . VAL A 1 166 ? 1.427 -8.635 -4.899 1.00 87.31 166 VAL A O 1
ATOM 1296 N N . THR A 1 167 ? -0.230 -8.917 -6.383 1.00 86.44 167 THR A N 1
ATOM 1297 C CA . THR A 1 167 ? -1.029 -9.825 -5.535 1.00 86.44 167 THR A CA 1
ATOM 1298 C C . THR A 1 167 ? -0.642 -11.301 -5.691 1.00 86.44 167 THR A C 1
ATOM 1300 O O . THR A 1 167 ? -1.195 -12.163 -4.993 1.00 86.44 167 THR A O 1
ATOM 1303 N N . LYS A 1 168 ? 0.340 -11.616 -6.549 1.00 86.38 168 LYS A N 1
ATOM 1304 C CA . LYS A 1 168 ? 0.929 -12.956 -6.656 1.00 86.38 168 LYS A CA 1
ATOM 1305 C C . LYS A 1 168 ? 1.812 -13.272 -5.454 1.00 86.38 168 LYS A C 1
ATOM 1307 O O . LYS A 1 168 ? 3.020 -13.054 -5.424 1.00 86.38 168 LYS A O 1
ATOM 1312 N N . GLU A 1 169 ? 1.176 -13.857 -4.454 1.00 74.44 169 GLU A N 1
ATOM 1313 C CA . GLU A 1 169 ? 1.828 -14.269 -3.210 1.00 74.44 169 GLU A CA 1
ATOM 1314 C C . GLU A 1 169 ? 2.925 -15.323 -3.386 1.00 74.44 169 GLU A C 1
ATOM 1316 O O . GLU A 1 169 ? 3.855 -15.349 -2.593 1.00 74.44 169 GLU A O 1
ATOM 1321 N N . GLU A 1 170 ? 2.831 -16.178 -4.405 1.00 74.44 170 GLU A N 1
ATOM 1322 C CA . GLU A 1 170 ? 3.851 -17.201 -4.680 1.00 74.44 170 GLU A CA 1
ATOM 1323 C C . GLU A 1 170 ? 5.157 -16.600 -5.215 1.00 74.44 170 GLU A C 1
ATOM 1325 O O . GLU A 1 170 ? 6.211 -17.209 -5.062 1.00 74.44 170 GLU A O 1
ATOM 1330 N N . GLU A 1 171 ? 5.089 -15.410 -5.821 1.00 75.81 171 GLU A N 1
ATOM 1331 C CA . GLU A 1 171 ? 6.246 -14.738 -6.413 1.00 75.81 171 GLU A CA 1
ATOM 1332 C C . GLU A 1 171 ? 6.862 -13.717 -5.444 1.00 75.81 171 GLU A C 1
ATOM 1334 O O . GLU A 1 171 ? 8.073 -13.731 -5.247 1.00 75.81 171 GLU A O 1
ATOM 1339 N N . PHE A 1 172 ? 6.047 -12.856 -4.813 1.00 82.31 172 PHE A N 1
ATOM 1340 C CA . PHE A 1 172 ? 6.572 -11.712 -4.046 1.00 82.31 172 PHE A CA 1
ATOM 1341 C C . PHE A 1 172 ? 6.009 -11.537 -2.631 1.00 82.31 172 PHE A C 1
ATOM 1343 O O . PHE A 1 172 ? 6.680 -10.968 -1.772 1.00 82.31 172 PHE A O 1
ATOM 1350 N N . GLY A 1 173 ? 4.773 -11.971 -2.368 1.00 85.62 173 GLY A N 1
ATOM 1351 C CA . GLY A 1 173 ? 4.170 -11.870 -1.029 1.00 85.62 173 GLY A CA 1
ATOM 1352 C C . GLY A 1 173 ? 3.963 -10.443 -0.485 1.00 85.62 173 GLY A C 1
ATOM 1353 O O . GLY A 1 173 ? 3.916 -10.263 0.732 1.00 85.62 173 GLY A O 1
ATOM 1354 N N . PHE A 1 174 ? 3.856 -9.417 -1.343 1.00 90.75 174 PHE A N 1
ATOM 1355 C CA . PHE A 1 174 ? 3.782 -8.011 -0.909 1.00 90.75 174 PHE A CA 1
ATOM 1356 C C . PHE A 1 174 ? 2.555 -7.686 -0.051 1.00 90.75 174 PHE A C 1
ATOM 1358 O O . PHE A 1 174 ? 2.654 -6.908 0.901 1.00 90.75 174 PHE A O 1
ATOM 1365 N N . LEU A 1 175 ? 1.398 -8.273 -0.371 1.00 90.81 175 LEU A N 1
ATOM 1366 C CA . LEU A 1 175 ? 0.176 -8.046 0.396 1.00 90.81 175 LEU A CA 1
ATOM 1367 C C . LEU A 1 175 ? 0.324 -8.627 1.805 1.00 90.81 175 LEU A C 1
ATOM 1369 O O . LEU A 1 175 ? 0.028 -7.938 2.781 1.00 90.81 175 LEU A O 1
ATOM 1373 N N . ARG A 1 176 ? 0.845 -9.854 1.930 1.00 91.12 176 ARG A N 1
ATOM 1374 C CA . ARG A 1 176 ? 1.177 -10.443 3.233 1.00 91.12 176 ARG A CA 1
ATOM 1375 C C . ARG A 1 176 ? 2.197 -9.612 4.009 1.00 91.12 176 ARG A C 1
ATOM 1377 O O . ARG A 1 176 ? 1.992 -9.404 5.200 1.00 91.12 176 ARG A O 1
ATOM 1384 N N . HIS A 1 177 ? 3.252 -9.131 3.353 1.00 90.81 177 HIS A N 1
ATOM 1385 C CA . HIS A 1 177 ? 4.251 -8.256 3.974 1.00 90.81 177 HIS A CA 1
ATOM 1386 C C . HIS A 1 177 ? 3.590 -7.026 4.604 1.00 90.81 177 HIS A C 1
ATOM 1388 O O . HIS A 1 177 ? 3.694 -6.826 5.810 1.00 90.81 177 HIS A O 1
ATOM 1394 N N . CYS A 1 178 ? 2.789 -6.286 3.830 1.00 92.00 178 CYS A N 1
ATOM 1395 C CA . CYS A 1 178 ? 2.089 -5.102 4.333 1.00 92.00 178 CYS A CA 1
ATOM 1396 C C . CYS A 1 178 ? 1.129 -5.429 5.489 1.00 92.00 178 CYS A C 1
ATOM 1398 O O . CYS A 1 178 ? 1.033 -4.653 6.437 1.00 92.00 178 CYS A O 1
ATOM 1400 N N . LEU A 1 179 ? 0.421 -6.565 5.432 1.00 92.44 179 LEU A N 1
ATOM 1401 C CA . LEU A 1 179 ? -0.489 -6.997 6.500 1.00 92.44 179 LEU A CA 1
ATOM 1402 C C . LEU A 1 179 ? 0.242 -7.307 7.813 1.00 92.44 179 LEU A C 1
ATOM 1404 O O . LEU A 1 179 ? -0.294 -7.022 8.881 1.00 92.44 179 LEU A O 1
ATOM 1408 N N . LEU A 1 180 ? 1.449 -7.868 7.744 1.00 91.25 180 LEU A N 1
ATOM 1409 C CA . LEU A 1 180 ? 2.272 -8.123 8.926 1.00 91.25 180 LEU A CA 1
ATOM 1410 C C . LEU A 1 180 ? 2.868 -6.824 9.480 1.00 91.25 180 LEU A C 1
ATOM 1412 O O . LEU A 1 180 ? 2.845 -6.619 10.689 1.00 91.25 180 LEU A O 1
ATOM 1416 N N . THR A 1 181 ? 3.314 -5.910 8.615 1.00 90.75 181 THR A N 1
ATOM 1417 C CA . THR A 1 181 ? 3.883 -4.620 9.037 1.00 90.75 181 THR A CA 1
ATOM 1418 C C . THR A 1 181 ? 2.879 -3.749 9.794 1.00 90.75 181 THR A C 1
ATOM 1420 O O . THR A 1 181 ? 3.242 -3.110 10.778 1.00 90.75 181 THR A O 1
ATOM 1423 N N . ILE A 1 182 ? 1.599 -3.722 9.397 1.00 91.31 182 ILE A N 1
ATOM 1424 C CA . ILE A 1 182 ? 0.602 -2.869 10.076 1.00 91.31 182 ILE A CA 1
ATOM 1425 C C . ILE A 1 182 ? 0.316 -3.288 11.525 1.00 91.31 182 ILE A C 1
ATOM 1427 O O . ILE A 1 182 ? -0.130 -2.454 12.310 1.00 91.31 182 ILE A O 1
ATOM 1431 N N . VAL A 1 183 ? 0.571 -4.551 11.883 1.00 91.31 183 VAL A N 1
ATOM 1432 C CA . VAL A 1 183 ? 0.401 -5.077 13.251 1.00 91.31 183 VAL A CA 1
ATOM 1433 C C . VAL A 1 183 ? 1.717 -5.184 14.023 1.00 91.31 183 VAL A C 1
ATOM 1435 O O . VAL A 1 183 ? 1.695 -5.553 15.198 1.00 91.31 183 VAL A O 1
ATOM 1438 N N . ASP A 1 184 ? 2.846 -4.884 13.379 1.00 88.38 184 ASP A N 1
ATOM 1439 C CA . ASP A 1 184 ? 4.168 -4.907 13.997 1.00 88.38 184 ASP A CA 1
ATOM 1440 C C . ASP A 1 184 ? 4.303 -3.745 14.989 1.00 88.38 184 ASP A C 1
ATOM 1442 O O . ASP A 1 184 ? 4.080 -2.579 14.653 1.00 88.38 184 ASP A O 1
ATOM 1446 N N . THR A 1 185 ? 4.641 -4.036 16.243 1.00 82.75 185 THR A N 1
ATOM 1447 C CA . THR A 1 185 ? 4.770 -3.007 17.277 1.00 82.75 185 THR A CA 1
ATOM 1448 C C . THR A 1 185 ? 6.016 -2.153 17.116 1.00 82.75 185 THR A C 1
ATOM 1450 O O . THR A 1 185 ? 5.976 -1.010 17.580 1.00 82.75 185 THR A O 1
ATOM 1453 N N . GLU A 1 186 ? 7.050 -2.684 16.459 1.00 83.75 186 GLU A N 1
ATOM 1454 C CA . GLU A 1 186 ? 8.359 -2.049 16.276 1.00 83.75 186 GLU A CA 1
ATOM 1455 C C . GLU A 1 186 ? 8.418 -1.173 15.019 1.00 83.75 186 GLU A C 1
ATOM 1457 O O . GLU A 1 186 ? 9.248 -0.271 14.938 1.00 83.75 186 GLU A O 1
ATOM 1462 N N . ALA A 1 187 ? 7.516 -1.394 14.058 1.00 84.75 187 ALA A N 1
ATOM 1463 C CA . ALA A 1 187 ? 7.441 -0.586 12.847 1.00 84.75 187 ALA A CA 1
ATOM 1464 C C . ALA A 1 187 ? 6.942 0.840 13.140 1.00 84.75 187 ALA A C 1
ATOM 1466 O O . ALA A 1 187 ? 5.967 1.050 13.876 1.00 84.75 187 ALA A O 1
ATOM 1467 N N . SER A 1 188 ? 7.574 1.821 12.499 1.00 87.44 188 SER A N 1
ATOM 1468 C CA . SER A 1 188 ? 7.199 3.235 12.570 1.00 87.44 188 SER A CA 1
ATOM 1469 C C . SER A 1 188 ? 5.787 3.511 12.034 1.00 87.44 188 SER A C 1
ATOM 1471 O O . SER A 1 188 ? 5.302 2.862 11.102 1.00 87.44 188 SER A O 1
ATOM 1473 N N . GLU A 1 189 ? 5.125 4.534 12.593 1.00 88.56 189 GLU A N 1
ATOM 1474 C CA . GLU A 1 189 ? 3.793 4.979 12.149 1.00 88.56 189 GLU A CA 1
ATOM 1475 C C . GLU A 1 189 ? 3.782 5.317 10.647 1.00 88.56 189 GLU A C 1
ATOM 1477 O O . GLU A 1 189 ? 2.855 4.946 9.928 1.00 88.56 189 GLU A O 1
ATOM 1482 N N . GLU A 1 190 ? 4.836 5.969 10.146 1.00 89.38 190 GLU A N 1
ATOM 1483 C CA . GLU A 1 190 ? 4.973 6.325 8.730 1.00 89.38 190 GLU A CA 1
ATOM 1484 C C . GLU A 1 190 ? 4.990 5.088 7.827 1.00 89.38 190 GLU A C 1
ATOM 1486 O O . GLU A 1 190 ? 4.260 5.033 6.831 1.00 89.38 190 GLU A O 1
ATOM 1491 N N . TYR A 1 191 ? 5.756 4.063 8.200 1.00 90.00 191 TYR A N 1
ATOM 1492 C CA . TYR A 1 191 ? 5.821 2.828 7.433 1.00 90.00 191 TYR A CA 1
ATOM 1493 C C . TYR A 1 191 ? 4.465 2.113 7.406 1.00 90.00 191 TYR A C 1
ATOM 1495 O O . TYR A 1 191 ? 3.961 1.763 6.333 1.00 90.00 191 TYR A O 1
ATOM 1503 N N . LYS A 1 192 ? 3.797 2.012 8.561 1.00 92.44 192 LYS A N 1
ATOM 1504 C CA . LYS A 1 192 ? 2.437 1.458 8.654 1.00 92.44 192 LYS A CA 1
ATOM 1505 C C . LYS A 1 192 ? 1.451 2.215 7.775 1.00 92.44 192 LYS A C 1
ATOM 1507 O O . LYS A 1 192 ? 0.679 1.593 7.047 1.00 92.44 192 LYS A O 1
ATOM 1512 N N . MET A 1 193 ? 1.492 3.547 7.786 1.00 93.00 193 MET A N 1
ATOM 1513 C CA . MET A 1 193 ? 0.631 4.393 6.955 1.00 93.00 193 MET A CA 1
ATOM 1514 C C . MET A 1 193 ? 0.795 4.098 5.461 1.00 93.00 193 MET A C 1
ATOM 1516 O O . MET A 1 193 ? -0.205 4.016 4.733 1.00 93.00 193 MET A O 1
ATOM 1520 N N . LYS A 1 194 ? 2.038 3.906 4.999 1.00 93.31 194 LYS A N 1
ATOM 1521 C CA . LYS A 1 194 ? 2.326 3.527 3.609 1.00 93.31 194 LYS A CA 1
ATOM 1522 C C . LYS A 1 194 ? 1.835 2.113 3.300 1.00 93.31 194 LYS A C 1
ATOM 1524 O O . LYS A 1 194 ? 1.163 1.940 2.285 1.00 93.31 194 LYS A O 1
ATOM 1529 N N . CYS A 1 195 ? 2.037 1.143 4.196 1.00 93.75 195 CYS A N 1
ATOM 1530 C CA . CYS A 1 195 ? 1.490 -0.213 4.054 1.00 93.75 195 CYS A CA 1
ATOM 1531 C C . CYS A 1 195 ? -0.039 -0.225 3.955 1.00 93.75 195 CYS A C 1
ATOM 1533 O O . CYS A 1 195 ? -0.588 -0.888 3.077 1.00 93.75 195 CYS A O 1
ATOM 1535 N N . VAL A 1 196 ? -0.741 0.546 4.790 1.00 94.06 196 VAL A N 1
ATOM 1536 C CA . VAL A 1 196 ? -2.206 0.680 4.716 1.00 94.06 196 VAL A CA 1
ATOM 1537 C C . VAL A 1 196 ? -2.636 1.255 3.361 1.00 94.06 196 VAL A C 1
ATOM 1539 O O . VAL A 1 196 ? -3.588 0.764 2.750 1.00 94.06 196 VAL A O 1
ATOM 1542 N N . GLY A 1 197 ? -1.911 2.257 2.851 1.00 93.19 197 GLY A N 1
ATOM 1543 C CA . GLY A 1 197 ? -2.119 2.793 1.503 1.00 93.19 197 GLY A CA 1
ATOM 1544 C C . GLY A 1 197 ? -1.926 1.742 0.408 1.00 93.19 197 GLY A C 1
ATOM 1545 O O . GLY A 1 197 ? -2.805 1.570 -0.433 1.00 93.19 197 GLY A O 1
ATOM 1546 N N . ALA A 1 198 ? -0.826 0.994 0.465 1.00 93.81 198 ALA A N 1
ATOM 1547 C CA . ALA A 1 198 ? -0.507 -0.050 -0.500 1.00 93.81 198 ALA A CA 1
ATOM 1548 C C . ALA A 1 198 ? -1.546 -1.183 -0.497 1.00 93.81 198 ALA A C 1
ATOM 1550 O O . ALA A 1 198 ? -2.013 -1.578 -1.563 1.00 93.81 198 ALA A O 1
ATOM 1551 N N . ILE A 1 199 ? -1.999 -1.637 0.681 1.00 94.50 199 ILE A N 1
ATOM 1552 C CA . ILE A 1 199 ? -3.092 -2.619 0.811 1.00 94.50 199 ILE A CA 1
ATOM 1553 C C . ILE A 1 199 ? -4.343 -2.121 0.084 1.00 94.50 199 ILE A C 1
ATOM 1555 O O . ILE A 1 199 ? -4.956 -2.869 -0.679 1.00 94.50 199 ILE A O 1
ATOM 1559 N N . SER A 1 200 ? -4.711 -0.850 0.283 1.00 93.12 200 SER A N 1
ATOM 1560 C CA . SER A 1 200 ? -5.828 -0.251 -0.443 1.00 93.12 200 SER A CA 1
ATOM 1561 C C . SER A 1 200 ? -5.584 -0.300 -1.948 1.00 93.12 200 SER A C 1
ATOM 1563 O O . SER A 1 200 ? -6.440 -0.806 -2.663 1.00 93.12 200 SER A O 1
ATOM 1565 N N . SER A 1 201 ? -4.442 0.170 -2.449 1.00 92.75 201 SER A N 1
ATOM 1566 C CA . SER A 1 201 ? -4.167 0.188 -3.892 1.00 92.75 201 SER A CA 1
ATOM 1567 C C . SER A 1 201 ? -4.161 -1.205 -4.530 1.00 92.75 201 SER A C 1
ATOM 1569 O O . SER A 1 201 ? -4.656 -1.352 -5.640 1.00 92.75 201 SER A O 1
ATOM 1571 N N . MET A 1 202 ? -3.699 -2.247 -3.832 1.00 92.94 202 MET A N 1
ATOM 1572 C CA . MET A 1 202 ? -3.696 -3.627 -4.347 1.00 92.94 202 MET A CA 1
ATOM 1573 C C . MET A 1 202 ? -5.090 -4.273 -4.396 1.00 92.94 202 MET A C 1
ATOM 1575 O O . MET A 1 202 ? -5.341 -5.160 -5.212 1.00 92.94 202 MET A O 1
ATOM 1579 N N . VAL A 1 203 ? -5.991 -3.872 -3.495 1.00 90.75 203 VAL A N 1
ATOM 1580 C CA . VAL A 1 203 ? -7.296 -4.528 -3.291 1.00 90.75 203 VAL A CA 1
ATOM 1581 C C . VAL A 1 203 ? -8.452 -3.735 -3.906 1.00 90.75 203 VAL A C 1
ATOM 1583 O O . VAL A 1 203 ? -9.448 -4.309 -4.353 1.00 90.75 203 VAL A O 1
ATOM 1586 N N . LYS A 1 204 ? -8.351 -2.405 -3.922 1.00 87.94 204 LYS A N 1
ATOM 1587 C CA . LYS A 1 204 ? -9.417 -1.491 -4.336 1.00 87.94 204 LYS A CA 1
ATOM 1588 C C . LYS A 1 204 ? -9.794 -1.727 -5.799 1.00 87.94 204 LYS A C 1
ATOM 1590 O O . LYS A 1 204 ? -8.969 -1.592 -6.696 1.00 87.94 204 LYS A O 1
ATOM 1595 N N . GLY A 1 205 ? -11.065 -2.054 -6.032 1.00 84.94 205 GLY A N 1
ATOM 1596 C CA . GLY A 1 205 ? -11.617 -2.257 -7.375 1.00 84.94 205 GLY A CA 1
ATOM 1597 C C . GLY A 1 205 ? -11.129 -3.530 -8.076 1.00 84.94 205 GLY A C 1
ATOM 1598 O O . GLY A 1 205 ? -11.500 -3.758 -9.224 1.00 84.94 205 GLY A O 1
ATOM 1599 N N . TYR A 1 206 ? -10.349 -4.379 -7.396 1.00 89.31 206 TYR A N 1
ATOM 1600 C CA . TYR A 1 206 ? -9.760 -5.587 -7.967 1.00 89.31 206 TYR A CA 1
ATOM 1601 C C . TYR A 1 206 ? -10.170 -6.831 -7.181 1.00 89.31 206 TYR A C 1
ATOM 1603 O O . TYR A 1 206 ? -9.651 -7.140 -6.106 1.00 89.31 206 TYR A O 1
ATOM 1611 N N . LEU A 1 207 ? -11.140 -7.565 -7.730 1.00 88.38 207 LEU A N 1
ATOM 1612 C CA . LEU A 1 207 ? -11.756 -8.703 -7.049 1.00 88.38 207 LEU A CA 1
ATOM 1613 C C . LEU A 1 207 ? -10.764 -9.824 -6.674 1.00 88.38 207 LEU A C 1
ATOM 1615 O O . LEU A 1 207 ? -10.830 -10.300 -5.539 1.00 88.38 207 LEU A O 1
ATOM 1619 N N . PRO A 1 208 ? -9.831 -10.258 -7.542 1.00 89.50 208 PRO A N 1
ATOM 1620 C CA . PRO A 1 208 ? -8.860 -11.283 -7.159 1.00 89.50 208 PRO A CA 1
ATOM 1621 C C . PRO A 1 208 ? -7.985 -10.855 -5.971 1.00 89.50 208 PRO A C 1
ATOM 1623 O O . PRO A 1 208 ? -7.794 -11.641 -5.039 1.00 89.50 208 PRO A O 1
ATOM 1626 N N . GLY A 1 209 ? -7.540 -9.593 -5.950 1.00 89.31 209 GLY A N 1
ATOM 1627 C CA . GLY A 1 209 ? -6.791 -9.014 -4.831 1.00 89.31 209 GLY A CA 1
ATOM 1628 C C . GLY A 1 209 ? -7.604 -8.999 -3.539 1.00 89.31 209 GLY A C 1
ATOM 1629 O O . GLY A 1 209 ? -7.111 -9.407 -2.489 1.00 89.31 209 GLY A O 1
ATOM 1630 N N . PHE A 1 210 ? -8.888 -8.645 -3.618 1.00 90.31 210 PHE A N 1
ATOM 1631 C CA . PHE A 1 210 ? -9.802 -8.715 -2.479 1.00 90.31 210 PHE A CA 1
ATOM 1632 C C . PHE A 1 210 ? -9.972 -10.128 -1.922 1.00 90.31 210 PHE A C 1
ATOM 1634 O O . PHE A 1 210 ? -9.867 -10.348 -0.714 1.00 90.31 210 PHE A O 1
ATOM 1641 N N . VAL A 1 211 ? -10.216 -11.110 -2.791 1.00 89.62 211 VAL A N 1
ATOM 1642 C CA . VAL A 1 211 ? -10.347 -12.510 -2.369 1.00 89.62 211 VAL A CA 1
ATOM 1643 C C . VAL A 1 211 ? -9.066 -12.968 -1.672 1.00 89.62 211 VAL A C 1
ATOM 1645 O O . VAL A 1 211 ? -9.136 -13.670 -0.660 1.00 89.62 211 VAL A O 1
ATOM 1648 N N . LYS A 1 212 ? -7.896 -12.543 -2.165 1.00 91.00 212 LYS A N 1
ATOM 1649 C CA . LYS A 1 212 ? -6.613 -12.831 -1.520 1.00 91.00 212 LYS A CA 1
ATOM 1650 C C . LYS A 1 212 ? -6.489 -12.155 -0.154 1.00 91.00 212 LYS A C 1
ATOM 1652 O O . LYS A 1 212 ? -6.165 -12.842 0.809 1.00 91.00 212 LYS A O 1
ATOM 1657 N N . PHE A 1 213 ? -6.806 -10.867 -0.050 1.00 92.62 213 PHE A N 1
ATOM 1658 C CA . PHE A 1 213 ? -6.812 -10.117 1.210 1.00 92.62 213 PHE A CA 1
ATOM 1659 C C . PHE A 1 213 ? -7.651 -10.814 2.286 1.00 92.62 213 PHE A C 1
ATOM 1661 O O . PHE A 1 213 ? -7.206 -11.006 3.417 1.00 92.62 213 PHE A O 1
ATOM 1668 N N . ILE A 1 214 ? -8.841 -11.279 1.917 1.00 91.44 214 ILE A N 1
ATOM 1669 C CA . ILE A 1 214 ? -9.717 -12.021 2.818 1.00 91.44 214 ILE A CA 1
ATOM 1670 C C . ILE A 1 214 ? -9.125 -13.379 3.221 1.00 91.44 214 ILE A C 1
ATOM 1672 O O . ILE A 1 214 ? -9.183 -13.737 4.396 1.00 91.44 214 ILE A O 1
ATOM 167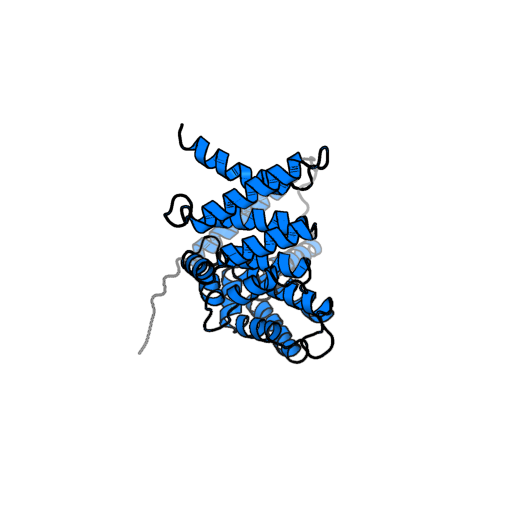6 N N . ARG A 1 215 ? -8.539 -14.129 2.276 1.00 91.44 215 ARG A N 1
ATOM 1677 C CA . ARG A 1 215 ? -7.863 -15.412 2.557 1.00 91.44 215 ARG A CA 1
ATOM 1678 C C . ARG A 1 215 ? -6.662 -15.259 3.490 1.00 91.44 215 ARG A C 1
ATOM 1680 O O . ARG A 1 215 ? -6.350 -16.193 4.214 1.00 91.44 215 ARG A O 1
ATOM 1687 N N . LEU A 1 216 ? -6.003 -14.104 3.468 1.00 91.88 216 LEU A N 1
ATOM 1688 C CA . LEU A 1 216 ? -4.888 -13.765 4.353 1.00 91.88 216 LEU A CA 1
ATOM 1689 C C . LEU A 1 216 ? -5.347 -13.180 5.699 1.00 91.88 216 LEU A C 1
ATOM 1691 O O . LEU A 1 216 ? -4.535 -12.609 6.419 1.00 91.88 216 LEU A O 1
ATOM 1695 N N . HIS A 1 217 ? -6.636 -13.287 6.043 1.00 92.75 217 HIS A N 1
ATOM 1696 C CA . HIS A 1 217 ? -7.200 -12.695 7.261 1.00 92.75 217 HIS A CA 1
ATOM 1697 C C . HIS A 1 217 ? -6.930 -11.184 7.365 1.00 92.75 217 HIS A C 1
ATOM 1699 O O . HIS A 1 217 ? -6.748 -10.641 8.452 1.00 92.75 217 HIS A O 1
ATOM 1705 N N . GLY A 1 218 ? -6.897 -10.469 6.235 1.00 91.31 218 GLY A N 1
ATOM 1706 C CA . GLY A 1 218 ? -6.508 -9.058 6.222 1.00 91.31 218 GLY A CA 1
ATOM 1707 C C . GLY A 1 218 ? -7.435 -8.154 7.044 1.00 91.31 218 GLY A C 1
ATOM 1708 O O . GLY A 1 218 ? -6.988 -7.176 7.633 1.00 91.31 218 GLY A O 1
ATOM 1709 N N . HIS A 1 219 ? -8.713 -8.520 7.163 1.00 91.12 219 HIS A N 1
ATOM 1710 C CA . HIS A 1 219 ? -9.683 -7.845 8.028 1.00 91.12 219 HIS A CA 1
ATOM 1711 C C . HIS A 1 219 ? -9.310 -7.937 9.521 1.00 91.12 219 HIS A C 1
ATOM 1713 O O . HIS A 1 219 ? -9.433 -6.947 10.236 1.00 91.12 219 HIS A O 1
ATOM 1719 N N . GLU A 1 220 ? -8.796 -9.081 9.986 1.00 92.88 220 GLU A N 1
ATOM 1720 C CA . GLU A 1 220 ? -8.309 -9.245 11.364 1.00 92.88 220 GLU A CA 1
ATOM 1721 C C . GLU A 1 220 ? -7.034 -8.429 11.605 1.00 92.88 220 GLU A C 1
ATOM 1723 O O . GLU A 1 220 ? -6.905 -7.788 12.645 1.00 92.88 220 GLU A O 1
ATOM 1728 N N . HIS A 1 221 ? -6.120 -8.381 10.631 1.00 94.00 221 HIS A N 1
ATOM 1729 C CA . HIS A 1 221 ? -4.910 -7.558 10.733 1.00 94.00 221 HIS A CA 1
ATOM 1730 C C . HIS A 1 221 ? -5.254 -6.068 10.823 1.00 94.00 221 HIS A C 1
ATOM 1732 O O . HIS A 1 221 ? -4.723 -5.373 11.684 1.00 94.00 221 HIS A O 1
ATOM 1738 N N . ILE A 1 222 ? -6.198 -5.583 10.005 1.00 94.31 222 ILE A N 1
ATOM 1739 C CA . ILE A 1 222 ? -6.692 -4.202 10.096 1.00 94.31 222 ILE A CA 1
ATOM 1740 C C . ILE A 1 222 ? -7.354 -3.940 11.454 1.00 94.31 222 ILE A C 1
ATOM 1742 O O . ILE A 1 222 ? -7.080 -2.907 12.061 1.00 94.31 222 ILE A O 1
ATOM 1746 N N . ARG A 1 223 ? -8.183 -4.866 11.958 1.00 93.31 223 ARG A N 1
ATOM 1747 C CA . ARG A 1 223 ? -8.799 -4.758 13.292 1.00 93.31 223 ARG A CA 1
ATOM 1748 C C . ARG A 1 223 ? -7.741 -4.607 14.384 1.00 93.31 223 ARG A C 1
ATOM 1750 O O . ARG A 1 223 ? -7.843 -3.726 15.235 1.00 93.31 223 ARG A O 1
ATOM 1757 N N . ASN A 1 224 ? -6.725 -5.463 14.351 1.00 93.75 224 AS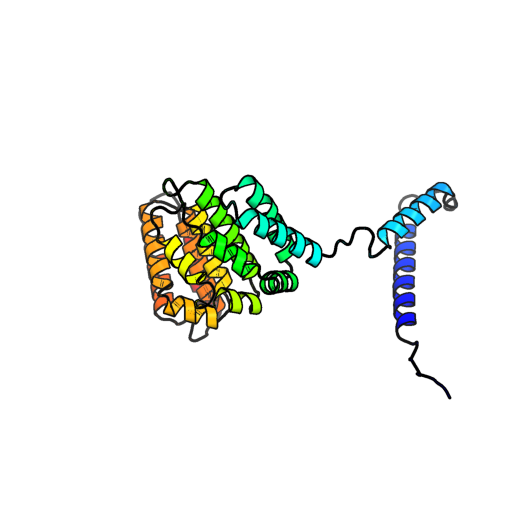N A N 1
ATOM 1758 C CA . ASN A 1 224 ? -5.651 -5.467 15.336 1.00 93.75 224 ASN A CA 1
ATOM 1759 C C . ASN A 1 224 ? -4.820 -4.184 15.249 1.00 93.75 224 ASN A C 1
ATOM 1761 O O . ASN A 1 224 ? -4.611 -3.540 16.272 1.00 93.75 224 ASN A O 1
ATOM 1765 N N . ALA A 1 225 ? -4.432 -3.768 14.040 1.00 93.31 225 ALA A N 1
ATOM 1766 C CA . ALA A 1 225 ? -3.711 -2.519 13.807 1.00 93.31 225 ALA A CA 1
ATOM 1767 C C . ALA A 1 225 ? -4.510 -1.300 14.294 1.00 93.31 225 ALA A C 1
ATOM 1769 O O . ALA A 1 225 ? -3.958 -0.414 14.934 1.00 93.31 225 ALA A O 1
ATOM 1770 N N . PHE A 1 226 ? -5.824 -1.276 14.059 1.00 92.94 226 PHE A N 1
ATOM 1771 C CA . PHE A 1 226 ? -6.705 -0.200 14.510 1.00 92.94 226 PHE A CA 1
ATOM 1772 C C . PHE A 1 226 ? -6.792 -0.116 16.035 1.00 92.94 226 PHE A C 1
ATOM 1774 O O . PHE A 1 226 ? -6.694 0.970 16.602 1.00 92.94 226 PHE A O 1
ATOM 1781 N N . ASN A 1 227 ? -6.937 -1.258 16.711 1.00 92.06 227 ASN A N 1
ATOM 1782 C CA . ASN A 1 227 ? -6.942 -1.302 18.170 1.00 92.06 227 ASN A CA 1
ATOM 1783 C C . ASN A 1 227 ? -5.600 -0.839 18.749 1.00 92.06 227 ASN A C 1
ATOM 1785 O O . ASN A 1 227 ? -5.596 0.030 19.613 1.00 92.06 227 ASN A O 1
ATOM 1789 N N . GLN A 1 228 ? -4.482 -1.334 18.213 1.00 92.19 228 GLN A N 1
ATOM 1790 C CA . GLN A 1 228 ? -3.146 -0.909 18.635 1.00 92.19 228 GLN A CA 1
ATOM 1791 C C . GLN A 1 228 ? -2.908 0.590 18.400 1.00 92.19 228 GLN A C 1
ATOM 1793 O O . GLN A 1 228 ? -2.346 1.260 19.261 1.00 92.19 228 GLN A O 1
ATOM 1798 N N . ALA A 1 229 ? -3.345 1.125 17.256 1.00 90.31 229 ALA A N 1
ATOM 1799 C CA . ALA A 1 229 ? -3.208 2.541 16.925 1.00 90.31 229 ALA A CA 1
ATOM 1800 C C . ALA A 1 229 ? -4.024 3.431 17.876 1.00 90.31 229 ALA A C 1
ATOM 1802 O O . ALA A 1 229 ? -3.558 4.495 18.271 1.00 90.31 229 ALA A O 1
ATOM 1803 N N . ILE A 1 230 ? -5.214 2.985 18.298 1.00 88.69 230 ILE A N 1
ATOM 1804 C CA . ILE A 1 230 ? -5.995 3.664 19.342 1.00 88.69 230 ILE A CA 1
ATOM 1805 C C . ILE A 1 230 ? -5.245 3.644 20.674 1.00 88.69 230 ILE A C 1
ATOM 1807 O O . ILE A 1 230 ? -5.124 4.691 21.308 1.00 88.69 230 ILE A O 1
ATOM 1811 N N . ASP A 1 231 ? -4.727 2.482 21.080 1.00 89.06 231 ASP A N 1
ATOM 1812 C CA . ASP A 1 231 ? -4.042 2.311 22.367 1.00 89.06 231 ASP A CA 1
ATOM 1813 C C . ASP A 1 231 ? -2.753 3.149 22.449 1.00 89.06 231 ASP A C 1
ATOM 1815 O O . ASP A 1 231 ? -2.402 3.653 23.515 1.00 89.06 231 ASP A O 1
ATOM 1819 N N . LYS A 1 232 ? -2.067 3.338 21.313 1.00 88.19 232 LYS A N 1
ATOM 1820 C CA . LYS A 1 232 ? -0.881 4.199 21.169 1.00 88.19 232 LYS A CA 1
ATOM 1821 C C . LYS A 1 232 ? -1.205 5.670 20.863 1.00 88.19 232 LYS A C 1
ATOM 1823 O O . LYS A 1 232 ? -0.290 6.479 20.755 1.00 88.19 232 LYS A O 1
ATOM 1828 N N . GLU A 1 233 ? -2.482 6.022 20.719 1.00 86.44 233 GLU A N 1
ATOM 1829 C CA . GLU A 1 233 ? -2.960 7.340 20.278 1.00 86.44 233 GLU A CA 1
ATOM 1830 C C . GLU A 1 233 ? -2.410 7.823 18.911 1.00 86.44 233 GLU A C 1
ATOM 1832 O O . GLU A 1 233 ? -2.294 9.025 18.662 1.00 86.44 233 GLU A O 1
ATOM 1837 N N . GLU A 1 234 ? -2.125 6.902 17.988 1.00 87.56 234 GLU A N 1
ATOM 1838 C CA . GLU A 1 234 ? -1.670 7.165 16.613 1.00 87.56 234 GLU A CA 1
ATOM 1839 C C . GLU A 1 234 ? -2.850 7.602 15.718 1.00 87.56 234 GLU A C 1
ATOM 1841 O O . GLU A 1 234 ? -3.365 6.853 14.884 1.00 87.56 234 GLU A O 1
ATOM 1846 N N . ILE A 1 235 ? -3.324 8.840 15.905 1.00 87.69 235 ILE A N 1
ATOM 1847 C CA . ILE A 1 235 ? -4.548 9.366 15.264 1.00 87.69 235 ILE A CA 1
ATOM 1848 C C . ILE A 1 235 ? -4.506 9.234 13.737 1.00 87.69 235 ILE A C 1
ATOM 1850 O O . ILE A 1 235 ? -5.508 8.875 13.118 1.00 87.69 235 ILE A O 1
ATOM 1854 N N . ARG A 1 236 ? -3.358 9.529 13.109 1.00 88.88 236 ARG A N 1
ATOM 1855 C CA . ARG A 1 236 ? -3.243 9.506 11.642 1.00 88.88 236 ARG A CA 1
ATOM 1856 C C . ARG A 1 236 ? -3.424 8.089 11.114 1.00 88.88 236 ARG A C 1
ATOM 1858 O O . ARG A 1 236 ? -4.138 7.907 10.126 1.00 88.88 236 ARG A O 1
ATOM 1865 N N . LEU A 1 237 ? -2.849 7.101 11.801 1.00 90.12 237 LEU A N 1
ATOM 1866 C CA . LEU A 1 237 ? -3.017 5.692 11.465 1.00 90.12 237 LEU A CA 1
ATOM 1867 C C . LEU A 1 237 ? -4.461 5.223 11.651 1.00 90.12 237 LEU A C 1
ATOM 1869 O O . LEU A 1 237 ? -5.009 4.589 10.747 1.00 90.12 237 LEU A O 1
ATOM 1873 N N . VAL A 1 238 ? -5.113 5.605 12.753 1.00 91.06 238 VAL A N 1
ATOM 1874 C CA . VAL A 1 238 ? -6.541 5.325 12.995 1.00 91.06 238 VAL A CA 1
ATOM 1875 C C . VAL A 1 238 ? -7.410 5.862 11.852 1.00 91.06 238 VAL A C 1
ATOM 1877 O O . VAL A 1 238 ? -8.196 5.113 11.264 1.00 91.06 238 VAL A O 1
ATOM 1880 N N . THR A 1 239 ? -7.235 7.135 11.486 1.00 89.25 239 THR A N 1
ATOM 1881 C CA . THR A 1 239 ? -7.977 7.768 10.386 1.00 89.25 239 THR A CA 1
ATOM 1882 C C . THR A 1 239 ? -7.707 7.071 9.057 1.00 89.25 239 THR A C 1
ATOM 1884 O O . THR A 1 239 ? -8.637 6.762 8.310 1.00 89.25 239 THR A O 1
ATOM 1887 N N . ARG A 1 240 ? -6.445 6.747 8.761 1.00 91.38 240 ARG A N 1
ATOM 1888 C CA . ARG A 1 240 ? -6.073 6.076 7.511 1.00 91.38 240 ARG A CA 1
ATOM 1889 C C . ARG A 1 240 ? -6.675 4.678 7.398 1.00 91.38 240 ARG A C 1
ATOM 1891 O O . ARG A 1 240 ? -7.160 4.327 6.323 1.00 91.38 240 ARG A O 1
ATOM 1898 N N . LEU A 1 241 ? -6.683 3.903 8.482 1.00 92.44 241 LEU A N 1
ATOM 1899 C CA . LEU A 1 241 ? -7.313 2.581 8.529 1.00 92.44 241 LEU A CA 1
ATOM 1900 C C . LEU A 1 241 ? -8.823 2.682 8.269 1.00 92.44 241 LEU A C 1
ATOM 1902 O O . LEU A 1 241 ? -9.345 1.939 7.437 1.00 92.44 241 LEU A O 1
ATOM 1906 N N . ALA A 1 242 ? -9.512 3.639 8.902 1.00 89.19 242 ALA A N 1
ATOM 1907 C CA . ALA A 1 242 ? -10.941 3.880 8.678 1.00 89.19 242 ALA A CA 1
ATOM 1908 C C . ALA A 1 242 ? -11.251 4.248 7.213 1.00 89.19 242 ALA A C 1
ATOM 1910 O O . ALA A 1 242 ? -12.165 3.685 6.598 1.00 89.19 242 ALA A O 1
ATOM 1911 N N . ILE A 1 243 ? -10.439 5.127 6.615 1.00 88.75 243 ILE A N 1
ATOM 1912 C CA . ILE A 1 243 ? -10.553 5.504 5.198 1.00 88.75 243 ILE A CA 1
ATOM 1913 C C . ILE A 1 243 ? -10.358 4.284 4.290 1.00 88.75 243 ILE A C 1
ATOM 1915 O O . ILE A 1 243 ? -11.129 4.085 3.350 1.00 88.75 243 ILE A O 1
ATOM 1919 N N . VAL A 1 244 ? -9.354 3.442 4.549 1.00 89.88 244 VAL A N 1
ATOM 1920 C CA . VAL A 1 244 ? -9.074 2.269 3.706 1.00 89.88 244 VAL A CA 1
ATOM 1921 C C . VAL A 1 244 ? -10.181 1.224 3.788 1.00 89.88 244 VAL A C 1
ATOM 1923 O O . VAL A 1 244 ? -10.630 0.750 2.744 1.00 89.88 244 VAL A O 1
ATOM 1926 N N . VAL A 1 245 ? -10.692 0.910 4.981 1.00 89.12 245 VAL A N 1
ATOM 1927 C CA . VAL A 1 245 ? -11.826 -0.022 5.127 1.00 89.12 245 VAL A CA 1
ATOM 1928 C C . VAL A 1 245 ? -13.066 0.512 4.408 1.00 89.12 245 VAL A C 1
ATOM 1930 O O . VAL A 1 245 ? -13.751 -0.242 3.706 1.00 89.12 245 VAL A O 1
ATOM 1933 N N . SER A 1 246 ? -13.320 1.819 4.509 1.00 85.94 246 SER A N 1
ATOM 1934 C CA . SER A 1 246 ? -14.398 2.493 3.779 1.00 85.94 246 SER A CA 1
ATOM 1935 C C . SER A 1 246 ? -14.213 2.384 2.265 1.00 85.94 246 SER A C 1
ATOM 1937 O O . SER A 1 246 ? -15.133 1.980 1.553 1.00 85.94 246 SER A O 1
ATOM 1939 N N . ASN A 1 247 ? -13.013 2.672 1.760 1.00 87.06 247 ASN A N 1
ATOM 1940 C CA . ASN A 1 247 ? -12.695 2.620 0.335 1.00 87.06 247 ASN A CA 1
ATOM 1941 C C . ASN A 1 247 ? -12.800 1.205 -0.239 1.00 87.06 247 ASN A C 1
ATOM 1943 O O . ASN A 1 247 ? -13.402 1.025 -1.300 1.00 87.06 247 ASN A O 1
ATOM 1947 N N . ILE A 1 248 ? -12.263 0.199 0.456 1.00 86.69 248 ILE A N 1
ATOM 1948 C CA . ILE A 1 248 ? -12.381 -1.207 0.051 1.00 86.69 248 ILE A CA 1
ATOM 1949 C C . ILE A 1 248 ? -13.859 -1.605 0.016 1.00 86.69 248 ILE A C 1
ATOM 1951 O O . ILE A 1 248 ? -14.313 -2.151 -0.986 1.00 86.69 248 ILE A O 1
ATOM 1955 N N . SER A 1 249 ? -14.634 -1.249 1.045 1.00 82.62 249 SER A N 1
ATOM 1956 C CA . SER A 1 249 ? -16.073 -1.539 1.096 1.00 82.62 249 SER A CA 1
ATOM 1957 C C . SER A 1 249 ? -16.845 -0.910 -0.071 1.00 82.62 249 SER A C 1
ATOM 1959 O O . SER A 1 249 ? -17.684 -1.570 -0.681 1.00 82.62 249 SER A O 1
ATOM 1961 N N . ARG A 1 250 ? -16.560 0.358 -0.406 1.00 80.69 250 ARG A N 1
ATOM 1962 C CA . ARG A 1 250 ? -17.237 1.103 -1.486 1.00 80.69 250 ARG A CA 1
ATOM 1963 C C . ARG A 1 250 ? -16.884 0.581 -2.876 1.00 80.69 250 ARG A C 1
ATOM 1965 O O . ARG A 1 250 ? -17.727 0.594 -3.768 1.00 80.69 250 ARG A O 1
ATOM 1972 N N . SER A 1 251 ? -15.659 0.095 -3.058 1.00 81.19 251 SER A N 1
ATOM 1973 C CA . SER A 1 251 ? -15.145 -0.311 -4.374 1.00 81.19 251 SER A CA 1
ATOM 1974 C C . SER A 1 251 ? -15.882 -1.491 -4.995 1.00 81.19 251 SER A C 1
ATOM 1976 O O . SER A 1 251 ? -15.803 -1.692 -6.202 1.00 81.19 251 SER A O 1
ATOM 1978 N N . PHE A 1 252 ? -16.608 -2.259 -4.184 1.00 73.19 252 PHE A N 1
ATOM 1979 C CA . PHE A 1 252 ? -17.377 -3.410 -4.641 1.00 73.19 252 PHE A CA 1
ATOM 1980 C C . PHE A 1 252 ? -18.899 -3.160 -4.661 1.00 73.19 252 PHE A C 1
ATOM 1982 O O . PHE A 1 252 ? -19.655 -4.097 -4.922 1.00 73.19 252 PHE A O 1
ATOM 1989 N N . GLY A 1 253 ? -19.366 -1.920 -4.452 1.00 68.25 253 GLY A N 1
ATOM 1990 C CA . GLY A 1 253 ? -20.767 -1.511 -4.662 1.00 68.25 253 GLY A CA 1
ATOM 1991 C C . GLY A 1 253 ? -21.794 -2.364 -3.908 1.00 68.25 253 GLY A C 1
ATOM 1992 O O . GLY A 1 253 ? -21.615 -2.623 -2.728 1.00 68.25 253 GLY A O 1
ATOM 1993 N N . ASP A 1 254 ? -22.854 -2.828 -4.581 1.00 60.69 254 ASP A N 1
ATOM 1994 C CA . ASP A 1 254 ? -23.872 -3.763 -4.046 1.00 60.69 254 ASP A CA 1
ATOM 1995 C C . ASP A 1 254 ? -23.542 -5.248 -4.291 1.00 60.69 254 ASP A C 1
ATOM 1997 O O . ASP A 1 254 ? -24.387 -6.137 -4.124 1.00 60.69 254 ASP A O 1
ATOM 2001 N N . SER A 1 255 ? -22.318 -5.551 -4.729 1.00 61.88 255 SER A N 1
ATOM 2002 C CA . SER A 1 255 ? -21.926 -6.933 -4.998 1.00 61.88 255 SER A CA 1
ATOM 2003 C C . SER A 1 255 ? -21.910 -7.779 -3.716 1.00 61.88 255 SER A C 1
ATOM 2005 O O . SER A 1 255 ? -21.818 -7.278 -2.600 1.00 61.88 255 SER A O 1
ATOM 2007 N N . ARG A 1 256 ? -21.932 -9.111 -3.853 1.00 61.28 256 ARG A N 1
ATOM 2008 C CA . ARG A 1 256 ? -21.835 -10.028 -2.696 1.00 61.28 256 ARG A CA 1
ATOM 2009 C C . ARG A 1 256 ? -20.587 -9.791 -1.834 1.00 61.28 256 ARG A C 1
ATOM 2011 O O . ARG A 1 256 ? -20.584 -10.172 -0.672 1.00 61.28 256 ARG A O 1
ATOM 2018 N N . ILE A 1 257 ? -19.558 -9.164 -2.402 1.00 61.09 257 ILE A N 1
ATOM 2019 C CA . ILE A 1 257 ? -18.302 -8.825 -1.736 1.00 61.09 257 ILE A CA 1
ATOM 2020 C C . ILE A 1 257 ? -18.456 -7.645 -0.771 1.00 61.09 257 ILE A C 1
ATOM 2022 O O . ILE A 1 257 ? -17.888 -7.675 0.316 1.00 61.09 257 ILE A O 1
ATOM 2026 N N . SER A 1 258 ? -19.253 -6.629 -1.112 1.00 60.31 258 SER A N 1
ATOM 2027 C CA . SER A 1 258 ? -19.524 -5.519 -0.185 1.00 60.31 258 SER A CA 1
ATOM 2028 C C . SER A 1 258 ? -20.399 -5.938 0.996 1.00 60.31 258 SER A C 1
ATOM 2030 O O . SER A 1 258 ? -20.402 -5.275 2.032 1.00 60.31 258 SER A O 1
ATOM 2032 N N . LYS A 1 259 ? -21.102 -7.065 0.838 1.00 64.44 259 LYS A N 1
ATOM 2033 C CA . LYS A 1 259 ? -21.862 -7.766 1.875 1.00 64.44 259 LYS A CA 1
ATOM 2034 C C . LYS A 1 259 ? -21.053 -8.873 2.555 1.00 64.44 259 LYS A C 1
ATOM 2036 O O . LYS A 1 259 ? -21.649 -9.694 3.251 1.00 64.44 259 LYS A O 1
ATOM 2041 N N . ASP A 1 260 ? -19.731 -8.940 2.353 1.00 78.00 260 ASP A N 1
ATOM 2042 C CA . ASP A 1 260 ? -18.907 -9.860 3.137 1.00 78.00 260 ASP A CA 1
ATOM 2043 C C . ASP A 1 260 ? -19.091 -9.513 4.618 1.00 78.00 260 ASP A C 1
ATOM 2045 O O . ASP A 1 260 ? -18.858 -8.377 5.054 1.00 78.00 260 ASP A O 1
ATOM 2049 N N . VAL A 1 261 ? -19.574 -10.501 5.370 1.00 80.56 261 VAL A N 1
ATOM 2050 C CA . VAL A 1 261 ? -19.939 -10.357 6.779 1.00 80.56 261 VAL A CA 1
ATOM 2051 C C . VAL A 1 261 ? -18.747 -9.831 7.574 1.00 80.56 261 VAL A C 1
ATOM 2053 O O . VAL A 1 261 ? -18.909 -8.915 8.370 1.00 80.56 261 VAL A O 1
ATOM 2056 N N . ARG A 1 262 ? -17.531 -10.291 7.260 1.00 85.44 262 ARG A N 1
ATOM 2057 C CA . ARG A 1 262 ? -16.315 -9.939 8.002 1.00 85.44 262 ARG A CA 1
ATOM 2058 C C . ARG A 1 262 ? -15.937 -8.471 7.853 1.00 85.44 262 ARG A C 1
ATOM 2060 O O . ARG A 1 262 ? -15.527 -7.842 8.820 1.00 85.44 262 ARG A O 1
ATOM 2067 N N . LEU A 1 263 ? -16.071 -7.909 6.649 1.00 82.88 263 LEU A N 1
ATOM 2068 C CA . LEU A 1 263 ? -15.808 -6.481 6.436 1.00 82.88 263 LEU A CA 1
ATOM 2069 C C . LEU A 1 263 ? -16.933 -5.598 6.952 1.00 82.88 263 LEU A C 1
ATOM 2071 O O . LEU A 1 263 ? -16.673 -4.486 7.403 1.00 82.88 263 LEU A O 1
ATOM 2075 N N . THR A 1 264 ? -18.170 -6.080 6.891 1.00 81.69 264 THR A N 1
ATOM 2076 C CA . THR A 1 264 ? -19.317 -5.349 7.433 1.00 81.69 264 THR A CA 1
ATOM 2077 C C . THR A 1 264 ? -19.231 -5.263 8.958 1.00 81.69 264 THR A C 1
ATOM 2079 O O . THR A 1 264 ? -19.428 -4.184 9.513 1.00 81.69 264 THR A O 1
ATOM 2082 N N . GLU A 1 265 ? -18.870 -6.362 9.624 1.00 85.62 265 GLU A N 1
ATOM 2083 C CA . GLU A 1 265 ? -18.600 -6.410 11.064 1.00 85.62 265 GLU A CA 1
ATOM 2084 C C . GLU A 1 265 ? -17.421 -5.516 11.442 1.00 85.62 265 GLU A C 1
ATOM 2086 O O . GLU A 1 265 ? -17.574 -4.664 12.311 1.00 85.62 265 GLU A O 1
ATOM 2091 N N . LEU A 1 266 ? -16.292 -5.619 10.729 1.00 86.75 266 LEU A N 1
ATOM 2092 C CA . LEU A 1 266 ? -15.134 -4.749 10.952 1.00 86.75 266 LEU A CA 1
ATOM 2093 C C . LEU A 1 266 ? -15.507 -3.264 10.855 1.00 86.75 266 LEU A C 1
ATOM 2095 O O . LEU A 1 266 ? -15.143 -2.467 11.715 1.00 86.75 266 LEU A O 1
ATOM 2099 N N . PHE A 1 267 ? -16.250 -2.891 9.812 1.00 85.56 267 PHE A N 1
ATOM 2100 C CA . PHE A 1 267 ? -16.697 -1.517 9.613 1.00 85.56 267 PHE A CA 1
ATOM 2101 C C . PHE A 1 267 ? -17.565 -1.031 10.779 1.00 85.56 267 PHE A C 1
ATOM 2103 O O . PHE A 1 267 ? -17.366 0.073 11.283 1.00 85.56 267 PHE A O 1
ATOM 2110 N N . LYS A 1 268 ? -18.515 -1.862 11.220 1.00 85.44 268 LYS A N 1
ATOM 2111 C CA . LYS A 1 268 ? -19.408 -1.545 12.334 1.00 85.44 268 LYS A CA 1
ATOM 2112 C C . LYS A 1 268 ? -18.633 -1.383 13.645 1.00 85.44 268 LYS A C 1
ATOM 2114 O O . LYS A 1 268 ? -18.794 -0.363 14.305 1.00 85.44 268 LYS A O 1
ATOM 2119 N N . GLU A 1 269 ? -17.761 -2.333 13.973 1.00 87.50 269 GLU A N 1
ATOM 2120 C CA . GLU A 1 269 ? -16.927 -2.309 15.182 1.00 87.50 269 GLU A CA 1
ATOM 2121 C C . GLU A 1 269 ? -16.038 -1.062 15.238 1.00 87.50 269 GLU A C 1
ATOM 2123 O O . GLU A 1 269 ? -15.969 -0.385 16.263 1.00 87.50 269 GLU A O 1
ATOM 2128 N N . MET A 1 270 ? -15.376 -0.723 14.125 1.00 87.00 270 MET A N 1
ATOM 2129 C CA . MET A 1 270 ? -14.544 0.479 14.046 1.00 87.00 270 MET A CA 1
ATOM 2130 C C . MET A 1 270 ? -15.382 1.745 14.245 1.00 87.00 270 MET A C 1
ATOM 2132 O O . MET A 1 270 ? -14.973 2.627 14.995 1.00 87.00 270 MET A O 1
ATOM 2136 N N . ASN A 1 271 ? -16.559 1.834 13.617 1.00 86.38 271 ASN A N 1
ATOM 2137 C CA . ASN A 1 271 ? -17.442 2.991 13.760 1.00 86.38 271 ASN A CA 1
ATOM 2138 C C . ASN A 1 271 ? -17.941 3.157 15.204 1.00 86.38 271 ASN A C 1
ATOM 2140 O O . ASN A 1 271 ? -17.834 4.245 15.764 1.00 86.38 271 ASN A O 1
ATOM 2144 N N . GLU A 1 272 ? -18.426 2.081 15.829 1.00 86.25 272 GLU A N 1
ATOM 2145 C CA . GLU A 1 272 ? -18.886 2.088 17.224 1.00 86.25 272 GLU A CA 1
ATOM 2146 C C . GLU A 1 272 ? -17.775 2.547 18.175 1.00 86.25 272 GLU A C 1
ATOM 2148 O O . GLU A 1 272 ? -17.998 3.438 18.996 1.00 86.25 272 GLU A O 1
ATOM 2153 N N . LYS A 1 273 ? -16.554 2.028 17.995 1.00 85.69 273 LYS A N 1
ATOM 2154 C CA . LYS A 1 273 ? -15.402 2.400 18.825 1.00 85.69 273 LYS A CA 1
ATOM 2155 C C . LYS A 1 273 ? -14.997 3.867 18.645 1.00 85.69 273 LYS A C 1
ATOM 2157 O O . LYS A 1 273 ? -14.679 4.538 19.623 1.00 85.69 273 LYS A O 1
ATOM 2162 N N . LEU A 1 274 ? -15.031 4.400 17.420 1.00 84.19 274 LEU A N 1
ATOM 2163 C CA . LEU A 1 274 ? -14.751 5.823 17.178 1.00 84.19 274 LEU A CA 1
ATOM 2164 C C . LEU A 1 274 ? -15.827 6.730 17.782 1.00 84.19 274 LEU A C 1
ATOM 2166 O O . LEU A 1 274 ? -15.494 7.779 18.336 1.00 84.19 274 LEU A O 1
ATOM 2170 N N . VAL A 1 275 ? -17.104 6.339 17.696 1.00 84.00 275 VAL A N 1
ATOM 2171 C CA . VAL A 1 275 ? -18.218 7.083 18.306 1.00 84.00 275 VAL A CA 1
ATOM 2172 C C . VAL A 1 275 ? -18.071 7.103 19.825 1.00 84.00 275 VAL A C 1
ATOM 2174 O O . VAL A 1 275 ? -18.186 8.170 20.430 1.00 84.00 275 VAL A O 1
ATOM 2177 N N . GLU A 1 276 ? -17.763 5.957 20.434 1.00 84.12 276 GLU A N 1
ATOM 2178 C CA . GLU A 1 276 ? -17.518 5.842 21.871 1.00 84.12 276 GLU A CA 1
ATOM 2179 C C . GLU A 1 276 ? -16.375 6.770 22.311 1.00 84.12 276 GLU A C 1
ATOM 2181 O O . GLU A 1 276 ? -16.574 7.626 23.177 1.00 84.12 276 GLU A O 1
ATOM 2186 N N . LEU A 1 277 ? -15.220 6.697 21.643 1.00 80.06 277 LEU A N 1
ATOM 2187 C CA . LEU A 1 277 ? -14.056 7.537 21.944 1.00 80.06 277 LEU A CA 1
ATOM 2188 C C . LEU A 1 277 ? -14.344 9.036 21.792 1.00 80.06 277 LEU A C 1
ATOM 2190 O O . LEU A 1 277 ? -13.900 9.832 22.622 1.00 80.06 277 LEU A O 1
ATOM 2194 N N . ASN A 1 278 ? -15.111 9.432 20.772 1.00 77.75 278 ASN A N 1
ATOM 2195 C CA . ASN A 1 278 ? -15.477 10.835 20.561 1.00 77.75 278 ASN A CA 1
ATOM 2196 C C . ASN A 1 278 ? -16.512 11.329 21.590 1.00 77.75 278 ASN A C 1
ATOM 2198 O O . ASN A 1 278 ? -16.530 12.508 21.928 1.00 77.75 278 ASN A O 1
ATOM 2202 N N . SER A 1 279 ? -17.362 10.437 22.116 1.00 74.75 279 SER A N 1
ATOM 2203 C CA . SER A 1 279 ? -18.335 10.767 23.168 1.00 74.75 279 SER A CA 1
ATOM 2204 C C . SER A 1 279 ? -17.697 10.913 24.555 1.00 74.75 279 SER A C 1
ATOM 2206 O O . SER A 1 279 ? -18.109 11.770 25.335 1.00 74.75 279 SER A O 1
ATOM 2208 N N . MET A 1 280 ? -16.661 10.120 24.853 1.00 69.06 280 MET A N 1
ATOM 2209 C CA . MET A 1 280 ? -15.936 10.168 26.127 1.00 69.06 280 MET A CA 1
ATOM 2210 C C . MET A 1 280 ? -14.992 11.376 26.226 1.00 69.06 280 MET A C 1
ATOM 2212 O O . MET A 1 280 ? -14.755 11.895 27.318 1.00 69.06 280 MET A O 1
ATOM 2216 N N . GLN A 1 281 ? -14.465 11.861 25.099 1.00 60.69 281 GLN A N 1
ATOM 2217 C CA . GLN A 1 281 ? -13.606 13.045 25.050 1.00 60.69 281 GLN A CA 1
ATOM 2218 C C . GLN A 1 281 ? -14.441 14.311 24.819 1.00 60.69 281 GLN A C 1
ATOM 2220 O O . GLN A 1 281 ? -14.512 14.830 23.712 1.00 60.69 281 GLN A O 1
ATOM 2225 N N . HIS A 1 282 ? -15.040 14.835 25.892 1.00 47.12 282 HIS A N 1
ATOM 2226 C CA . HIS A 1 282 ? -16.025 15.932 25.930 1.00 47.12 282 HIS A CA 1
ATOM 2227 C C . HIS A 1 282 ? -15.684 17.277 25.232 1.00 47.12 282 HIS A C 1
ATOM 2229 O O . HIS A 1 282 ? -16.436 18.234 25.401 1.00 47.12 282 HIS A O 1
ATOM 2235 N N . ASN A 1 283 ? -14.594 17.406 24.471 1.00 47.03 283 ASN A N 1
ATOM 2236 C CA . ASN A 1 283 ? -14.318 18.599 23.657 1.00 47.03 283 ASN A CA 1
ATOM 2237 C C . ASN A 1 283 ? -13.220 18.439 22.591 1.00 47.03 283 ASN A C 1
ATOM 2239 O O . ASN A 1 283 ? -12.835 19.425 21.966 1.00 47.03 283 ASN A O 1
ATOM 2243 N N . ASN A 1 284 ? -12.692 17.233 22.375 1.00 54.84 284 ASN A N 1
ATOM 2244 C CA . ASN A 1 284 ? -11.655 17.012 21.374 1.00 54.84 284 ASN A CA 1
ATOM 2245 C C . ASN A 1 284 ? -12.228 16.105 20.303 1.00 54.84 284 ASN A C 1
ATOM 2247 O O . ASN A 1 284 ? -12.308 14.897 20.483 1.00 54.84 284 ASN A O 1
ATOM 2251 N N . ASN A 1 285 ? -12.605 16.711 19.181 1.00 65.88 285 ASN A N 1
ATOM 2252 C CA . ASN A 1 285 ? -13.085 16.061 17.964 1.00 65.88 285 ASN A CA 1
ATOM 2253 C C . ASN A 1 285 ? -11.946 15.257 17.279 1.00 65.88 285 ASN A C 1
ATOM 2255 O O . ASN A 1 285 ? -11.737 15.350 16.072 1.00 65.88 285 ASN A O 1
ATOM 2259 N N . LYS A 1 286 ? -11.149 14.517 18.067 1.00 70.44 286 LYS A N 1
ATOM 2260 C CA . LYS A 1 286 ? -9.845 13.917 17.735 1.00 70.44 286 LYS A CA 1
ATOM 2261 C C . LYS A 1 286 ? -9.962 12.929 16.575 1.00 70.44 286 LYS A C 1
ATOM 2263 O O . LYS A 1 286 ? -9.025 12.781 15.802 1.00 70.44 286 LYS A O 1
ATOM 2268 N N . TYR A 1 287 ? -11.136 12.315 16.429 1.00 76.00 287 TYR A N 1
ATOM 2269 C CA . TYR A 1 287 ? -11.447 11.332 15.393 1.00 76.00 287 TYR A CA 1
ATOM 2270 C C . TYR A 1 287 ? -12.592 11.761 14.464 1.00 76.00 287 TYR A C 1
ATOM 2272 O O . TYR A 1 287 ? -13.176 10.917 13.785 1.00 76.00 287 TYR A O 1
ATOM 2280 N N . ALA A 1 288 ? -12.938 13.053 14.417 1.00 75.62 288 ALA A N 1
ATOM 2281 C CA . ALA A 1 288 ? -14.039 13.528 13.576 1.00 75.62 288 ALA A CA 1
ATOM 2282 C C . ALA A 1 288 ? -13.859 13.197 12.096 1.00 75.62 288 ALA A C 1
ATOM 2284 O O . ALA A 1 288 ? -14.817 12.772 11.464 1.00 75.62 288 ALA A O 1
ATOM 2285 N N . GLU A 1 289 ? -12.645 13.349 11.567 1.00 78.50 289 GLU A N 1
ATOM 2286 C CA . GLU A 1 289 ? -12.349 13.019 10.171 1.00 78.50 289 GLU A CA 1
ATOM 2287 C C . GLU A 1 289 ? -12.615 11.533 9.892 1.00 78.50 289 GLU A C 1
ATOM 2289 O O . GLU A 1 289 ? -13.345 11.194 8.966 1.00 78.50 289 GLU A O 1
ATOM 2294 N N . ALA A 1 290 ? -12.106 10.638 10.745 1.00 75.88 290 ALA A N 1
ATOM 2295 C CA . ALA A 1 290 ? -12.348 9.203 10.622 1.00 75.88 290 ALA A CA 1
ATOM 2296 C C . ALA A 1 290 ? -13.850 8.863 10.679 1.00 75.88 290 ALA A C 1
ATOM 2298 O O . ALA A 1 290 ? -14.326 8.035 9.904 1.00 75.88 290 ALA A O 1
ATOM 2299 N N . LEU A 1 291 ? -14.602 9.522 11.567 1.00 76.62 291 LEU A N 1
ATOM 2300 C CA . LEU A 1 291 ? -16.051 9.352 11.690 1.00 76.62 291 LEU A CA 1
ATOM 2301 C C . LEU A 1 291 ? -16.817 9.854 10.465 1.00 76.62 291 LEU A C 1
ATOM 2303 O O . LEU A 1 291 ? -17.780 9.210 10.059 1.00 76.62 291 LEU A O 1
ATOM 2307 N N . ASP A 1 292 ? -16.413 10.977 9.878 1.00 80.50 292 ASP A N 1
ATOM 2308 C CA . ASP A 1 292 ? -17.054 11.543 8.688 1.00 80.50 292 ASP A CA 1
ATOM 2309 C C . ASP A 1 292 ? -16.971 10.568 7.502 1.00 80.50 292 ASP A C 1
ATOM 2311 O O . ASP A 1 292 ? -17.985 10.195 6.906 1.00 80.50 292 ASP A O 1
ATOM 2315 N N . TYR A 1 293 ? -15.783 10.000 7.270 1.00 74.38 293 TYR A N 1
ATOM 2316 C CA . TYR A 1 293 ? -15.579 8.980 6.237 1.00 74.38 293 TYR A CA 1
ATOM 2317 C C . TYR A 1 293 ? -16.401 7.701 6.465 1.00 74.38 293 TYR A C 1
ATOM 2319 O O . TYR A 1 293 ? -16.834 7.065 5.497 1.00 74.38 293 TYR A O 1
ATOM 2327 N N . MET A 1 294 ? -16.639 7.316 7.721 1.00 73.94 294 MET A N 1
ATOM 2328 C CA . MET A 1 294 ? -17.449 6.138 8.050 1.00 73.94 294 MET A CA 1
ATOM 2329 C C . MET A 1 294 ? -18.961 6.432 7.942 1.00 73.94 294 MET A C 1
ATOM 2331 O O . MET A 1 294 ? -19.728 5.563 7.530 1.00 73.94 294 MET A O 1
ATOM 2335 N N . LYS A 1 295 ? -19.412 7.663 8.212 1.00 70.25 295 LYS A N 1
ATOM 2336 C CA . LYS A 1 295 ? -20.831 8.063 8.097 1.00 70.25 295 LYS A CA 1
ATOM 2337 C C . LYS A 1 295 ? -21.331 8.151 6.659 1.00 70.25 295 LYS A C 1
ATOM 2339 O O . LYS A 1 295 ? -22.477 7.797 6.388 1.00 70.25 295 LYS A O 1
ATOM 2344 N N . ASP A 1 296 ? -20.474 8.528 5.716 1.00 59.22 296 ASP A N 1
ATOM 2345 C CA . ASP A 1 296 ? -20.838 8.631 4.294 1.00 59.22 296 ASP A CA 1
ATOM 2346 C C . ASP A 1 296 ? -21.373 7.312 3.689 1.00 59.22 296 ASP A C 1
ATOM 2348 O O . ASP A 1 296 ? -22.076 7.313 2.675 1.00 59.22 296 ASP A O 1
ATOM 2352 N N . LYS A 1 297 ? -21.084 6.159 4.311 1.00 53.06 297 LYS A N 1
ATOM 2353 C CA . LYS A 1 297 ? -21.651 4.864 3.901 1.00 53.06 297 LYS A CA 1
ATOM 2354 C C . LYS A 1 297 ? -23.129 4.719 4.291 1.00 53.06 297 LYS A C 1
ATOM 2356 O O . LYS A 1 297 ? -23.873 4.096 3.537 1.00 53.06 297 LYS A O 1
ATOM 2361 N N . GLU A 1 298 ? -23.560 5.285 5.420 1.00 46.59 298 GLU A N 1
ATOM 2362 C CA . GLU A 1 298 ? -24.971 5.249 5.837 1.00 46.59 298 GLU A CA 1
ATOM 2363 C C . GLU A 1 298 ? -25.836 6.132 4.927 1.00 46.59 298 GLU A C 1
ATOM 2365 O O . GLU A 1 298 ? -26.889 5.690 4.465 1.00 46.59 298 GLU A O 1
ATOM 2370 N N . ASN A 1 299 ? -25.357 7.325 4.561 1.00 39.88 299 ASN A N 1
ATOM 2371 C CA . ASN A 1 299 ? -26.113 8.241 3.698 1.00 39.88 299 ASN A CA 1
ATOM 2372 C C . ASN A 1 299 ? -26.206 7.760 2.240 1.00 39.88 299 ASN A C 1
ATOM 2374 O O . ASN A 1 299 ? -27.273 7.847 1.635 1.00 39.88 299 ASN A O 1
ATOM 2378 N N . SER A 1 300 ? -25.146 7.157 1.687 1.00 41.50 300 SER A N 1
ATOM 2379 C CA . SER A 1 300 ? -25.181 6.621 0.315 1.00 41.50 300 SER A CA 1
ATOM 2380 C C . SER A 1 300 ? -26.087 5.384 0.161 1.00 41.50 300 SER A C 1
ATOM 2382 O O . SER A 1 300 ? -26.531 5.074 -0.947 1.00 41.50 300 SER A O 1
ATOM 2384 N N . GLN A 1 301 ? -26.397 4.682 1.261 1.00 41.44 301 GLN A N 1
ATOM 2385 C CA . GLN A 1 301 ? -27.409 3.618 1.267 1.00 41.44 301 GLN A CA 1
ATOM 2386 C C . GLN A 1 301 ? -28.837 4.150 1.465 1.00 41.44 301 GLN A C 1
ATOM 2388 O O . GLN A 1 301 ? -29.769 3.542 0.944 1.00 41.44 301 GLN A O 1
ATOM 2393 N N . LEU A 1 302 ? -29.024 5.284 2.149 1.00 34.34 302 LEU A N 1
ATOM 2394 C CA . LEU A 1 302 ? -30.339 5.910 2.349 1.00 34.34 302 LEU A CA 1
ATOM 2395 C C . LEU A 1 302 ? -30.835 6.685 1.116 1.00 34.34 302 LEU A C 1
ATOM 2397 O 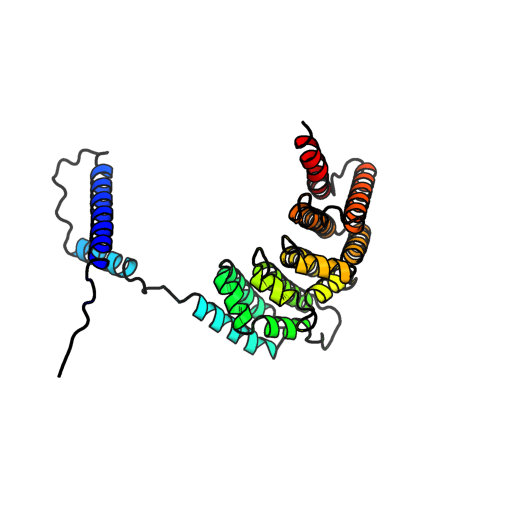O . LEU A 1 302 ? -32.024 6.630 0.811 1.00 34.34 302 LEU A O 1
ATOM 2401 N N . GLU A 1 303 ? -29.950 7.325 0.347 1.00 32.72 303 GLU A N 1
ATOM 2402 C CA . GLU A 1 303 ? -30.338 8.067 -0.869 1.00 32.72 303 GLU A CA 1
ATOM 2403 C C . GLU A 1 303 ? -30.744 7.175 -2.056 1.00 32.72 303 GLU A C 1
ATOM 2405 O O . GLU A 1 303 ? -31.271 7.671 -3.046 1.00 32.72 303 GLU A O 1
ATOM 2410 N N . LYS A 1 304 ? -30.541 5.854 -1.972 1.00 34.56 304 LYS A N 1
ATOM 2411 C CA . LYS A 1 304 ? -30.960 4.895 -3.013 1.00 34.56 304 LYS A CA 1
ATOM 2412 C C . LYS A 1 304 ? -32.274 4.168 -2.701 1.00 34.56 304 LYS A C 1
ATOM 2414 O O . LYS A 1 304 ? -32.646 3.256 -3.437 1.00 34.56 304 LYS A O 1
ATOM 2419 N N . VAL A 1 305 ? -32.958 4.541 -1.615 1.00 35.31 305 VAL A N 1
ATOM 2420 C CA . VAL A 1 305 ? -34.222 3.920 -1.163 1.00 35.31 305 VAL A CA 1
ATOM 2421 C C . VAL A 1 305 ? -35.421 4.886 -1.260 1.00 35.31 305 VAL A C 1
ATOM 2423 O O . VAL A 1 305 ? -36.534 4.521 -0.887 1.00 35.31 305 VAL A O 1
ATOM 2426 N N . ILE A 1 306 ? -35.234 6.088 -1.819 1.00 33.97 306 ILE A N 1
ATOM 2427 C CA . ILE A 1 306 ? -36.312 7.038 -2.161 1.00 33.97 306 ILE A CA 1
ATOM 2428 C C . ILE A 1 306 ? -36.411 7.145 -3.682 1.00 33.97 306 ILE A C 1
ATOM 2430 O O . ILE A 1 306 ? -37.554 7.139 -4.190 1.00 33.97 306 ILE A O 1
#

Radius of gyration: 27.72 Å; chains: 1; bounding box: 60×72×89 Å

Secondary structure (DSSP, 8-state):
----------HHHHHHHHHHHHHHHHHHHHHHTTTTS--SSPPPP--HHHHHHHHHHHHHHH-TTSS---HHHHHHHHHHHHHHHHTSTT-HHHHHHHHHHHHHHHTSHHHHHHHHHTTHHHHHHHHHHS---SSSS-HHHHHHHHHHHHHHHHHHTT-HHHHHHHT-TTTT-HHHHHHHHTT-SSS-HHHHHHHHHHHHHHHTT-HHHHHHHHHTTHHHHHHHHHHHHHHTT-HHHHHHHHHHHHHHHHHTTTSTTTT-HHHHHHHHHHHHHHHHHHHHSTT--TTHHHHHHHHHHHHHHHTT--

Foldseek 3Di:
DDDDDPDDPPPPVVVVVVVVVVVVVVVVVVVVVVVPDPDPDDPPDDDPVVVVVVVVVCCCVVVPPNPPDPLLVLLVVLLVQLVVCLVVLQPLVSLVVSLVVNLVSLLDLVSLLVCVVVVVLVSLLSSLPPPPPDDPLDPRSLSSNLSSLLSLLSSLAVHQSSLVVCLPCVPRNLLVSLLVLLLDPSHDPSSNLSSLSNLLSSQQLHPVSVVSCVVSVSLVSLLNSLVVCVVVVVLVSNLSSLLSLLRNLPRQPPDVSVVPVSSVVSLVVSLVVLVVVCVVPVPCCSNVNSNVSSVVVVVVVVVVVD

Sequence (306 aa):
MSDENHLNPSGDQEFVTSKLNVYTRLLDMATQATDGQAAKHPPEPMSNADREFLENALKEAANPYAGFVDPLEVVKQLLNQLRELADTPHDYEKLAPIVEQLIDQICDMDLAFDFCKLGGLQVIHLYLQAPSTSIGANSETDKSHALLVWLLAELAQQNPKVQELVTKEEEFGFLRHCLLTIVDTEASEEYKMKCVGAISSMVKGYLPGFVKFIRLHGHEHIRNAFNQAIDKEEIRLVTRLAIVVSNISRSFGDSRISKDVRLTELFKEMNEKLVELNSMQHNNNKYAEALDYMKDKENSQLEKVI